Protein AF-A0A7J2X9Q4-F1 (afdb_monomer)

Secondary structure (DSSP, 8-state):
-----S-GGGS-HHHHTTS----PPPPPHHHHHHHHHHHHHHHT-EE-HHHHHHHHHHHTT-HHHHHHHHHHHHHH-SEE-HHHHHHHHT---HHHHHHHHHHHHTT-HHHHHHHHHIIIIIS---HHHHHHHHHHHHHHS-S-HHHHHHHHHHHHHHHHHHHTT--HHHHHHHHHHHHHHHHHTT-

Structure (mmCIF, N/CA/C/O backbone):
da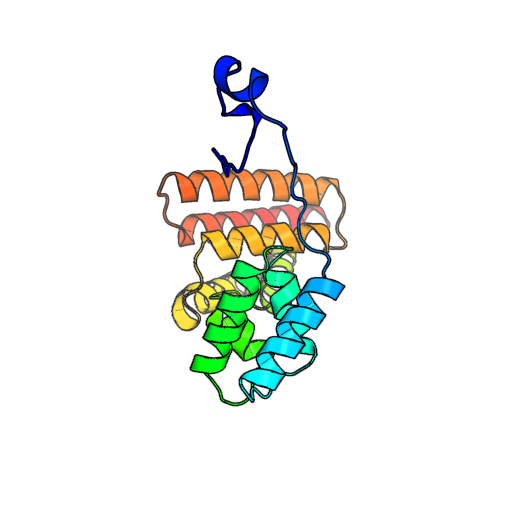ta_AF-A0A7J2X9Q4-F1
#
_entry.id   AF-A0A7J2X9Q4-F1
#
loop_
_atom_site.group_PDB
_atom_site.id
_atom_site.type_symbol
_atom_site.label_atom_id
_atom_site.label_alt_id
_atom_site.label_comp_id
_atom_site.label_asym_id
_atom_site.label_entity_id
_atom_site.label_seq_id
_atom_site.pdbx_PDB_ins_code
_atom_site.Cartn_x
_atom_site.Cartn_y
_atom_site.Cartn_z
_atom_site.occupancy
_atom_site.B_iso_or_equiv
_atom_site.auth_seq_id
_atom_site.auth_comp_id
_atom_site.auth_asym_id
_atom_site.auth_atom_id
_atom_site.pdbx_PDB_model_num
ATOM 1 N N . PHE A 1 1 ? -26.328 15.710 19.316 1.00 89.50 1 PHE A N 1
ATOM 2 C CA . PHE A 1 1 ? -25.938 15.014 18.072 1.00 89.50 1 PHE A CA 1
ATOM 3 C C . PHE A 1 1 ? -24.435 14.803 18.072 1.00 89.50 1 PHE A C 1
ATOM 5 O O . PHE A 1 1 ? -23.735 15.624 18.649 1.00 89.50 1 PHE A O 1
ATOM 12 N N . ILE A 1 2 ? -23.952 13.734 17.439 1.00 95.19 2 ILE A N 1
ATOM 13 C CA . ILE A 1 2 ? -22.526 13.511 17.170 1.00 95.19 2 ILE A CA 1
ATOM 14 C C . ILE A 1 2 ? -22.410 13.299 15.663 1.00 95.19 2 ILE A C 1
ATOM 16 O O . ILE A 1 2 ? -23.066 12.413 15.122 1.00 95.19 2 ILE A O 1
ATOM 20 N N . LEU A 1 3 ? -21.633 14.144 14.987 1.00 95.06 3 LEU A N 1
ATOM 21 C CA . LEU A 1 3 ? -21.415 14.063 13.544 1.00 95.06 3 LEU A CA 1
ATOM 22 C C . LEU A 1 3 ? -20.022 13.487 13.291 1.00 95.06 3 LEU A C 1
ATOM 24 O O . LEU A 1 3 ? -19.027 14.100 13.673 1.00 95.06 3 LEU A O 1
ATOM 28 N N . SER A 1 4 ? -19.959 12.319 12.652 1.00 95.88 4 SER A N 1
ATOM 29 C CA . SER A 1 4 ? -18.704 11.693 12.223 1.00 95.88 4 SER A CA 1
ATOM 30 C C . SER A 1 4 ? -18.483 11.967 10.739 1.00 95.88 4 SER A C 1
ATOM 32 O O . SER A 1 4 ? -19.317 11.597 9.912 1.00 95.88 4 SER A O 1
ATOM 34 N N . VAL A 1 5 ? -17.398 12.668 10.403 1.00 94.38 5 VAL A N 1
ATOM 35 C CA . VAL A 1 5 ? -17.096 13.119 9.037 1.00 94.38 5 VAL A CA 1
ATOM 36 C C . VAL A 1 5 ? -15.594 13.053 8.770 1.00 94.38 5 VAL A C 1
ATOM 38 O O . VAL A 1 5 ? -14.796 13.339 9.659 1.00 94.38 5 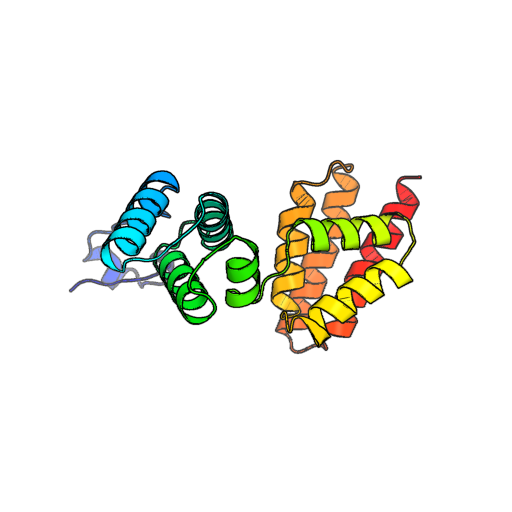VAL A O 1
ATOM 41 N N . ASN A 1 6 ? -15.203 12.753 7.529 1.00 93.06 6 ASN A N 1
ATOM 42 C CA . ASN A 1 6 ? -13.783 12.729 7.144 1.00 93.06 6 ASN A CA 1
ATOM 43 C C . ASN A 1 6 ? -13.189 14.139 7.021 1.00 93.06 6 ASN A C 1
ATOM 45 O O . ASN A 1 6 ? -12.028 14.363 7.351 1.00 93.06 6 ASN A O 1
ATOM 49 N N . TYR A 1 7 ? -13.987 15.106 6.558 1.00 92.25 7 TYR A N 1
ATOM 50 C CA . TYR A 1 7 ? -13.540 16.479 6.338 1.00 92.25 7 TYR A CA 1
ATOM 51 C C . TYR A 1 7 ? -14.548 17.454 6.924 1.00 92.25 7 TYR A C 1
ATOM 53 O O . TYR A 1 7 ? -15.653 17.602 6.400 1.00 92.25 7 TYR A O 1
ATOM 61 N N . SER A 1 8 ? -14.148 18.164 7.982 1.00 90.12 8 SER A N 1
ATOM 62 C CA . SER A 1 8 ? -14.992 19.200 8.583 1.00 90.12 8 SER A CA 1
ATOM 63 C C . SER A 1 8 ? -15.363 20.277 7.562 1.00 90.12 8 SER A C 1
ATOM 65 O O . SER A 1 8 ? -16.490 20.740 7.565 1.00 90.12 8 SER A O 1
ATOM 67 N N . SER A 1 9 ? -14.463 20.606 6.628 1.00 90.25 9 SER A N 1
ATOM 68 C CA . SER A 1 9 ? -14.684 21.599 5.565 1.00 90.25 9 SER A CA 1
ATOM 69 C C . SER A 1 9 ? -15.836 21.273 4.609 1.00 90.25 9 SER A C 1
ATOM 71 O O . SER A 1 9 ? -16.326 22.177 3.942 1.00 90.25 9 SER A O 1
ATOM 73 N N . LYS A 1 10 ? -16.294 20.015 4.541 1.00 93.38 10 LYS A N 1
ATOM 74 C CA . LYS A 1 10 ? -17.470 19.628 3.743 1.00 93.38 10 LYS A CA 1
ATOM 75 C C . LYS A 1 10 ? -18.799 19.871 4.469 1.00 93.38 10 LYS A C 1
ATOM 77 O O . LYS A 1 10 ? -19.854 19.680 3.873 1.00 93.38 10 LYS A O 1
ATOM 82 N N . ILE A 1 11 ? -18.767 20.267 5.742 1.00 94.94 11 ILE A N 1
ATOM 83 C CA . ILE A 1 11 ? -19.961 20.591 6.526 1.00 94.94 11 ILE A CA 1
ATOM 84 C C . ILE A 1 11 ? -20.248 22.081 6.422 1.00 94.94 11 ILE A C 1
ATOM 86 O O . ILE A 1 11 ? -19.347 22.901 6.549 1.00 94.94 11 ILE A O 1
ATOM 90 N N . ILE A 1 12 ? -21.512 22.439 6.218 1.00 96.19 12 ILE A N 1
ATOM 91 C CA . ILE A 1 12 ? -21.925 23.839 6.129 1.00 96.19 12 ILE A CA 1
ATOM 92 C C . ILE A 1 12 ? -21.704 24.575 7.459 1.00 96.19 12 ILE A C 1
ATOM 94 O O . ILE A 1 12 ? -21.909 24.024 8.546 1.00 96.19 12 ILE A O 1
ATOM 98 N N . GLU A 1 13 ? -21.334 25.849 7.372 1.00 94.94 13 GLU A N 1
ATOM 99 C CA . GLU A 1 13 ? -21.009 26.696 8.525 1.00 94.94 13 GLU A CA 1
ATOM 100 C C . GLU A 1 13 ? -22.116 26.768 9.601 1.00 94.94 13 GLU A C 1
ATOM 102 O O . GLU A 1 13 ? -21.780 26.684 10.784 1.00 94.94 13 GLU A O 1
ATOM 107 N N . PRO A 1 14 ? -23.429 26.809 9.271 1.00 96.88 14 PRO A N 1
ATOM 108 C CA . PRO A 1 14 ? -24.479 26.827 10.292 1.00 96.88 14 PRO A CA 1
ATOM 109 C C . PRO A 1 14 ? -24.490 25.600 11.213 1.00 96.88 14 PRO A C 1
ATOM 111 O O . PRO A 1 14 ? -24.918 25.699 12.363 1.00 96.88 14 PRO A O 1
ATOM 114 N N . ILE A 1 15 ? -24.046 24.440 10.726 1.00 95.50 15 ILE A N 1
ATOM 115 C CA . ILE A 1 15 ? -23.929 23.236 11.556 1.00 95.50 15 ILE A CA 1
ATOM 116 C C . ILE A 1 15 ? -22.640 23.311 12.376 1.00 95.50 15 ILE A C 1
ATOM 118 O O . ILE A 1 15 ? -22.667 23.050 13.578 1.00 95.50 15 ILE A O 1
ATOM 122 N N . GLN A 1 16 ? -21.527 23.710 11.751 1.00 92.94 16 GLN A N 1
ATOM 123 C CA . GLN A 1 16 ? -20.235 23.813 12.434 1.00 92.94 16 GLN A CA 1
ATOM 124 C C . GLN A 1 16 ? -20.264 24.801 13.606 1.00 92.94 16 GLN A C 1
ATOM 126 O O . GLN A 1 16 ? -19.749 24.477 14.670 1.00 92.94 16 GLN A O 1
ATOM 131 N N . SER A 1 17 ? -20.918 25.958 13.455 1.00 95.62 17 SER A N 1
ATOM 132 C CA . SER A 1 17 ? -20.992 26.997 14.496 1.00 95.62 17 SER A CA 1
ATOM 133 C C . SER A 1 17 ? -21.726 26.562 15.768 1.00 95.62 17 SER A C 1
ATOM 135 O O . SER A 1 17 ? -21.622 27.218 16.801 1.00 95.62 17 SER A O 1
ATOM 137 N N . ARG A 1 18 ? -22.454 25.440 15.709 1.00 96.88 18 ARG A N 1
ATOM 138 C CA . ARG A 1 18 ? -23.184 24.840 16.834 1.00 96.88 18 ARG A CA 1
ATOM 139 C C . ARG A 1 18 ? -22.522 23.562 17.363 1.00 96.88 18 ARG A C 1
ATOM 141 O O . ARG A 1 18 ? -23.099 22.901 18.223 1.00 96.88 18 ARG A O 1
ATOM 148 N N . CYS A 1 19 ? -21.343 23.196 16.854 1.00 95.81 19 CYS A N 1
ATOM 149 C CA . CYS A 1 19 ? -20.636 21.969 17.215 1.00 95.81 19 CYS A CA 1
ATOM 150 C C . CYS A 1 19 ? -19.235 22.260 17.769 1.00 95.81 19 CYS A C 1
ATOM 152 O O . CYS A 1 19 ? -18.511 23.107 17.255 1.00 95.81 19 CYS A O 1
ATOM 154 N N . ALA A 1 20 ? -18.807 21.477 18.760 1.00 94.81 20 ALA A N 1
ATOM 155 C CA . ALA A 1 20 ? -17.393 21.375 19.108 1.00 94.81 20 ALA A CA 1
ATOM 156 C C . ALA A 1 20 ? -16.687 20.448 18.105 1.00 94.81 20 ALA A C 1
ATOM 158 O O . ALA A 1 20 ? -17.150 19.333 17.854 1.00 94.81 20 ALA A O 1
ATOM 159 N N . VAL A 1 21 ? -15.578 20.906 17.519 1.00 91.75 21 VAL A N 1
ATOM 160 C CA . VAL A 1 21 ? -14.848 20.156 16.487 1.00 91.75 21 VAL A CA 1
ATOM 161 C C . VAL A 1 21 ? -13.703 19.371 17.116 1.00 91.75 21 VAL A C 1
ATOM 163 O O . VAL A 1 21 ? -12.750 19.952 17.628 1.00 91.75 21 VAL A O 1
ATOM 166 N N . PHE A 1 22 ? -13.763 18.046 16.996 1.00 95.19 22 PHE A N 1
ATOM 167 C CA . PHE A 1 22 ? -12.683 17.139 17.380 1.00 95.19 22 PHE A CA 1
ATOM 168 C C . PHE A 1 22 ? -12.031 16.558 16.125 1.00 95.19 22 PHE A C 1
ATOM 170 O O . PHE A 1 22 ? -12.719 16.035 15.248 1.00 95.19 22 PHE A O 1
ATOM 177 N N . ARG A 1 23 ? -10.701 16.666 16.020 1.00 93.62 23 ARG A N 1
ATOM 178 C CA . ARG A 1 23 ? -9.930 16.118 14.895 1.00 93.62 23 ARG A CA 1
ATOM 179 C C . ARG A 1 23 ? -9.190 14.868 15.343 1.00 93.62 23 ARG A C 1
ATOM 181 O O . ARG A 1 23 ? -8.266 14.953 16.148 1.00 93.62 23 ARG A O 1
ATOM 188 N N . PHE A 1 24 ? -9.583 13.732 14.788 1.00 93.31 24 PHE A N 1
ATOM 189 C CA . PHE A 1 24 ? -8.896 12.466 15.000 1.00 93.31 24 PHE A CA 1
ATOM 190 C C . PHE A 1 24 ? -7.720 12.362 14.030 1.00 93.31 24 PHE A C 1
ATOM 192 O O . PHE A 1 24 ? -7.865 12.628 12.837 1.00 93.31 24 PHE A O 1
ATOM 199 N N . LYS A 1 25 ? -6.547 12.017 14.560 1.00 92.44 25 LYS A N 1
ATOM 200 C CA . LYS A 1 25 ? -5.352 11.703 13.772 1.00 92.44 25 LYS A CA 1
ATOM 201 C C . LYS A 1 25 ? -5.260 10.181 13.581 1.00 92.44 25 LYS A C 1
ATOM 203 O O . LYS A 1 25 ? -5.880 9.459 14.365 1.00 92.44 25 LYS A O 1
ATOM 208 N N . PRO A 1 26 ? -4.511 9.696 12.574 1.00 93.12 26 PRO A N 1
ATOM 209 C CA . PRO A 1 26 ? -4.176 8.279 12.471 1.00 93.12 26 PRO A CA 1
ATOM 210 C C . PRO A 1 26 ? -3.589 7.747 13.784 1.00 93.12 26 PRO A C 1
ATOM 212 O O . PRO A 1 26 ? -2.922 8.488 14.512 1.00 93.12 26 PRO A O 1
ATOM 215 N N . ILE A 1 27 ? -3.874 6.483 14.091 1.00 93.62 27 ILE A N 1
ATOM 216 C CA . ILE A 1 27 ? -3.414 5.841 15.328 1.00 93.62 27 ILE A CA 1
ATOM 217 C C . ILE A 1 27 ? -1.909 5.572 15.223 1.00 93.62 27 ILE A C 1
ATOM 219 O O . ILE A 1 27 ? -1.412 5.238 14.148 1.00 93.62 27 ILE A O 1
ATOM 223 N N . ASN A 1 28 ? -1.195 5.732 16.339 1.00 93.75 28 ASN A N 1
ATOM 224 C CA . ASN A 1 28 ? 0.227 5.418 16.425 1.00 93.75 28 ASN A CA 1
ATOM 225 C C . ASN A 1 28 ? 0.472 3.921 16.166 1.00 93.75 28 ASN A C 1
ATOM 227 O O . ASN A 1 28 ? -0.304 3.076 16.616 1.00 93.75 28 ASN A O 1
ATOM 231 N N . GLU A 1 29 ? 1.559 3.583 15.475 1.00 93.38 29 GLU A N 1
ATOM 232 C CA . GLU A 1 29 ? 1.860 2.195 15.104 1.00 93.38 29 GLU A CA 1
ATOM 233 C C . GLU A 1 29 ? 2.029 1.293 16.330 1.00 93.38 29 GLU A C 1
ATOM 235 O O . GLU A 1 29 ? 1.534 0.170 16.327 1.00 93.38 29 GLU A O 1
ATOM 240 N N . GLU A 1 30 ? 2.647 1.795 17.403 1.00 94.50 30 GLU A N 1
ATOM 241 C CA . GLU A 1 30 ? 2.837 1.043 18.650 1.00 94.50 30 GLU A CA 1
ATOM 242 C C . GLU A 1 30 ? 1.502 0.704 19.331 1.00 94.50 30 GLU A C 1
ATOM 244 O O . GLU A 1 30 ? 1.260 -0.447 19.701 1.00 94.50 30 GLU A O 1
ATOM 249 N N . ASP A 1 31 ? 0.592 1.678 19.425 1.00 95.38 31 ASP A N 1
ATOM 250 C CA . ASP A 1 31 ? -0.739 1.474 20.005 1.00 95.38 31 ASP A CA 1
ATOM 251 C C . ASP A 1 31 ? -1.561 0.486 19.171 1.00 95.38 31 ASP A C 1
ATOM 253 O O . ASP A 1 31 ? -2.210 -0.413 19.714 1.00 95.38 31 ASP A O 1
ATOM 257 N N . ALA A 1 32 ? -1.504 0.619 17.842 1.00 96.06 32 ALA A N 1
ATOM 258 C CA . ALA A 1 32 ? -2.159 -0.305 16.928 1.00 96.06 32 ALA A CA 1
ATOM 259 C C . ALA A 1 32 ? -1.584 -1.725 17.063 1.00 96.06 32 ALA A C 1
ATOM 261 O O . ALA A 1 32 ? -2.353 -2.679 17.175 1.00 96.06 32 ALA A O 1
ATOM 262 N N . LYS A 1 33 ? -0.254 -1.875 17.132 1.00 96.56 33 LYS A N 1
ATOM 263 C CA . LYS A 1 33 ? 0.427 -3.166 17.318 1.00 96.56 33 LYS A CA 1
ATOM 264 C C . LYS A 1 33 ? 0.001 -3.842 18.615 1.00 96.56 33 LYS A C 1
ATOM 266 O O . LYS A 1 33 ? -0.393 -5.005 18.599 1.00 96.56 33 LYS A O 1
ATOM 271 N N . ASN A 1 34 ? 0.022 -3.102 19.722 1.00 96.75 34 ASN A N 1
ATOM 272 C CA . ASN A 1 34 ? -0.391 -3.600 21.033 1.00 96.75 34 ASN A CA 1
ATOM 273 C C . ASN A 1 34 ? -1.860 -4.044 21.031 1.00 96.75 34 ASN A C 1
ATOM 275 O O . ASN A 1 34 ? -2.206 -5.075 21.611 1.00 96.75 34 ASN A O 1
ATOM 279 N N . TYR A 1 35 ? -2.730 -3.305 20.336 1.00 97.00 35 TYR A N 1
ATOM 280 C CA . TYR A 1 35 ? -4.133 -3.680 20.197 1.00 97.00 35 TYR A CA 1
ATOM 281 C C . TYR A 1 35 ? -4.323 -4.953 19.359 1.00 97.00 35 TYR A C 1
ATOM 283 O O . TYR A 1 35 ? -5.098 -5.825 19.750 1.00 97.00 35 TYR A O 1
ATOM 291 N N . LEU A 1 36 ? -3.594 -5.098 18.248 1.00 97.12 36 LEU A N 1
ATOM 292 C CA . LEU A 1 36 ? -3.631 -6.307 17.418 1.00 97.12 36 LEU A CA 1
ATOM 293 C C . LEU A 1 36 ? -3.095 -7.532 18.170 1.00 97.12 36 LEU A C 1
ATOM 295 O O . LEU A 1 36 ? -3.725 -8.584 18.111 1.00 97.12 36 LEU A O 1
ATOM 299 N N . LYS A 1 37 ? -1.997 -7.396 18.929 1.00 97.31 37 LYS A N 1
ATOM 300 C CA . LYS A 1 37 ? -1.466 -8.474 19.786 1.00 97.31 37 LYS A CA 1
ATOM 301 C C . LYS A 1 37 ? -2.507 -8.945 20.797 1.00 97.31 37 LYS A C 1
ATOM 303 O O . LYS A 1 37 ? -2.758 -10.137 20.914 1.00 97.31 37 LYS A O 1
ATOM 308 N N . LYS A 1 38 ? -3.208 -8.006 21.436 1.00 97.94 38 LYS A N 1
ATOM 309 C CA . LYS A 1 38 ? -4.307 -8.321 22.357 1.00 97.94 38 LYS A CA 1
ATOM 310 C C . LYS A 1 38 ? -5.464 -9.067 21.684 1.00 97.94 38 LYS A C 1
ATOM 312 O O . LYS A 1 38 ? -6.097 -9.892 22.337 1.00 97.94 38 LYS A O 1
ATOM 317 N N . ILE A 1 39 ? -5.788 -8.759 20.425 1.00 97.19 39 ILE A N 1
ATOM 318 C CA . ILE A 1 39 ? -6.798 -9.514 19.663 1.00 97.19 39 ILE A CA 1
ATOM 319 C C . ILE A 1 39 ? -6.279 -10.924 19.384 1.00 97.19 39 ILE A C 1
ATOM 321 O O . ILE A 1 39 ? -6.973 -11.883 19.699 1.00 97.19 39 ILE A O 1
ATOM 325 N N . ALA A 1 40 ? -5.057 -11.050 18.862 1.00 96.38 40 ALA A N 1
ATOM 326 C CA . ALA A 1 40 ? -4.453 -12.339 18.540 1.00 96.38 40 ALA A CA 1
ATOM 327 C C . ALA A 1 40 ? -4.392 -13.271 19.760 1.00 96.38 40 ALA A C 1
ATOM 329 O O . ALA A 1 40 ? -4.810 -14.418 19.669 1.00 96.38 40 ALA A O 1
ATOM 330 N N . GLU A 1 41 ? -3.979 -12.761 20.924 1.00 96.69 41 GLU A N 1
ATOM 331 C CA . GLU A 1 41 ? -3.959 -13.521 22.181 1.00 96.69 41 GLU A CA 1
ATOM 332 C C . GLU A 1 41 ? -5.355 -13.988 22.616 1.00 96.69 41 GLU A C 1
ATOM 334 O O . GLU A 1 41 ? -5.516 -15.114 23.083 1.00 96.69 41 GLU A O 1
ATOM 339 N N . LYS A 1 42 ? -6.376 -13.134 22.475 1.00 97.31 42 LYS A N 1
ATOM 340 C CA . LYS A 1 42 ? -7.754 -13.458 22.877 1.00 97.31 42 LYS A CA 1
ATOM 341 C C . LYS A 1 42 ? -8.433 -14.460 21.955 1.00 97.31 42 LYS A C 1
ATOM 343 O O . LYS A 1 42 ? -9.220 -15.269 22.435 1.00 97.31 42 LYS A O 1
ATOM 348 N N . GLU A 1 43 ? -8.146 -14.372 20.664 1.00 95.56 43 GLU A N 1
ATOM 349 C CA . GLU A 1 43 ? -8.685 -15.261 19.634 1.00 95.56 43 GLU A CA 1
ATOM 350 C C . GLU A 1 43 ? -7.818 -16.524 19.453 1.00 95.56 43 GLU A C 1
ATOM 352 O O . GLU A 1 43 ? -8.180 -17.413 18.690 1.00 95.56 43 GLU A O 1
ATOM 357 N N . GLY A 1 44 ? -6.686 -16.632 20.163 1.00 94.75 44 GLY A N 1
ATOM 358 C CA . GLY A 1 44 ? -5.790 -17.790 20.103 1.00 94.75 44 GLY A CA 1
ATOM 359 C C . GLY A 1 44 ? -5.034 -17.932 18.778 1.00 94.75 44 GLY A C 1
ATOM 360 O O . GLY A 1 44 ? -4.742 -19.051 18.368 1.00 94.75 44 GLY A O 1
ATOM 361 N N . LEU A 1 45 ? -4.734 -16.820 18.101 1.00 95.56 45 LEU A N 1
ATOM 362 C CA . LEU A 1 45 ? -4.080 -16.798 16.789 1.00 95.56 45 LEU A CA 1
ATOM 363 C C . LEU A 1 45 ? -2.549 -16.872 16.913 1.00 95.56 45 LEU A C 1
ATOM 365 O O . LEU A 1 45 ? -1.950 -16.114 17.680 1.00 95.56 45 LEU A O 1
ATOM 369 N N . GLU A 1 46 ? -1.897 -17.709 16.099 1.00 95.25 46 GLU A N 1
ATOM 370 C CA . GLU A 1 46 ? -0.433 -17.717 15.962 1.00 95.25 46 GLU A CA 1
ATOM 371 C C . GLU A 1 46 ? -0.008 -16.701 14.888 1.00 95.25 46 GLU A C 1
ATOM 373 O O . GLU A 1 46 ? 0.019 -17.004 13.696 1.00 95.25 46 GLU A O 1
ATOM 378 N N . VAL A 1 47 ? 0.326 -15.478 15.309 1.00 96.62 47 VAL A N 1
ATOM 379 C CA . VAL A 1 47 ? 0.766 -14.390 14.416 1.00 96.62 47 VAL A CA 1
ATOM 380 C C . VAL A 1 47 ? 2.248 -14.106 14.635 1.00 96.62 47 VAL A C 1
ATOM 382 O O . VAL A 1 47 ? 2.683 -13.890 15.768 1.00 96.62 47 VAL A O 1
ATOM 385 N N . THR A 1 48 ? 3.031 -14.081 13.561 1.00 96.56 48 THR A N 1
ATOM 386 C CA . THR A 1 48 ? 4.460 -13.762 13.634 1.00 96.56 48 THR A CA 1
ATOM 387 C C . THR A 1 48 ? 4.707 -12.249 13.734 1.00 96.56 48 THR A C 1
ATOM 389 O O . THR A 1 48 ? 3.857 -11.422 13.396 1.00 96.56 48 THR A O 1
ATOM 392 N N . GLU A 1 49 ? 5.882 -11.842 14.224 1.00 95.44 49 GLU A N 1
ATOM 393 C CA . GLU A 1 49 ? 6.179 -10.416 14.439 1.00 95.44 49 GLU A CA 1
ATOM 394 C C . GLU A 1 49 ? 6.239 -9.619 13.121 1.00 95.44 49 GLU A C 1
ATOM 396 O O . GLU A 1 49 ? 5.735 -8.497 13.051 1.00 95.44 49 GLU A O 1
ATOM 401 N N . ASP A 1 50 ? 6.771 -10.227 12.058 1.00 94.75 50 ASP A N 1
ATOM 402 C CA . ASP A 1 50 ? 6.799 -9.682 10.696 1.00 94.75 50 ASP A CA 1
ATOM 403 C C . ASP A 1 50 ? 5.393 -9.541 10.093 1.00 94.75 50 ASP A C 1
ATOM 405 O O . ASP A 1 50 ? 5.138 -8.598 9.339 1.00 94.75 50 ASP A O 1
ATOM 409 N N . ALA A 1 51 ? 4.445 -10.412 10.461 1.00 95.56 51 ALA A N 1
ATOM 410 C CA . ALA A 1 51 ? 3.050 -10.263 10.060 1.00 95.56 51 ALA A CA 1
ATOM 411 C C . ALA A 1 51 ? 2.417 -9.022 10.700 1.00 95.56 51 ALA A C 1
ATOM 413 O O . ALA A 1 51 ? 1.763 -8.248 10.001 1.00 95.56 51 ALA A O 1
ATOM 414 N N . PHE A 1 52 ? 2.656 -8.765 11.993 1.00 96.31 52 PHE A N 1
ATOM 415 C CA . PHE A 1 52 ? 2.181 -7.532 12.635 1.00 96.31 52 PHE A CA 1
ATOM 416 C C . PHE A 1 52 ? 2.753 -6.283 11.962 1.00 96.31 52 PHE A C 1
ATOM 418 O O . PHE A 1 52 ? 2.006 -5.349 11.675 1.00 96.31 52 PHE A O 1
ATOM 425 N N . GLU A 1 53 ? 4.055 -6.264 11.681 1.00 94.69 53 GLU A N 1
ATOM 426 C CA . GLU A 1 53 ? 4.699 -5.147 10.980 1.00 94.69 53 GLU A CA 1
ATOM 427 C C . GLU A 1 53 ? 4.113 -4.946 9.580 1.00 94.69 53 GLU A C 1
ATOM 429 O O . GLU A 1 53 ? 3.798 -3.820 9.191 1.00 94.69 53 GLU A O 1
ATOM 434 N N . THR A 1 54 ? 3.861 -6.039 8.861 1.00 94.19 54 THR A N 1
ATOM 435 C CA . THR A 1 54 ? 3.238 -6.009 7.535 1.00 94.19 54 THR A CA 1
ATOM 436 C C . THR A 1 54 ? 1.809 -5.465 7.589 1.00 94.19 54 THR A C 1
ATOM 438 O O . THR A 1 54 ? 1.446 -4.595 6.793 1.00 94.19 54 THR A O 1
ATOM 441 N N . ILE A 1 55 ? 0.995 -5.905 8.555 1.00 95.62 55 ILE A N 1
ATOM 442 C CA . ILE A 1 55 ? -0.368 -5.393 8.753 1.00 95.62 55 ILE A CA 1
ATOM 443 C C . ILE A 1 55 ? -0.335 -3.881 8.991 1.00 95.62 55 ILE A C 1
ATOM 445 O O . ILE A 1 55 ? -1.097 -3.148 8.361 1.00 95.62 55 ILE A O 1
ATOM 449 N N . LEU A 1 56 ? 0.547 -3.401 9.871 1.00 94.44 56 LEU A N 1
ATOM 450 C CA . LEU A 1 56 ? 0.668 -1.977 10.197 1.00 94.44 56 LEU A CA 1
ATOM 451 C C . LEU A 1 56 ? 1.124 -1.164 8.983 1.00 94.44 56 LEU A C 1
ATOM 453 O O . LEU A 1 56 ? 0.510 -0.141 8.660 1.00 94.44 56 LEU A O 1
ATOM 457 N N . TYR A 1 57 ? 2.115 -1.676 8.250 1.00 90.50 57 TYR A N 1
ATOM 458 C CA . TYR A 1 57 ? 2.604 -1.086 7.009 1.00 90.50 57 TYR A CA 1
ATOM 459 C C . TYR A 1 57 ? 1.488 -0.922 5.968 1.00 90.50 57 TYR A C 1
ATOM 461 O O . TYR A 1 57 ? 1.425 0.109 5.290 1.00 90.50 57 TYR A O 1
ATOM 469 N N . ILE A 1 58 ? 0.595 -1.908 5.831 1.00 91.06 58 ILE A N 1
ATOM 470 C CA . ILE A 1 58 ? -0.539 -1.867 4.894 1.00 91.06 58 ILE A CA 1
ATOM 471 C C . ILE A 1 58 ? -1.681 -0.982 5.423 1.00 91.06 58 ILE A C 1
ATOM 473 O O . ILE A 1 58 ? -2.362 -0.300 4.644 1.00 91.06 58 ILE A O 1
ATOM 477 N N . ALA A 1 59 ? -1.927 -1.008 6.732 1.00 92.12 59 ALA A N 1
ATOM 478 C CA . ALA A 1 59 ? -3.024 -0.301 7.381 1.00 92.12 59 ALA A CA 1
ATOM 479 C C . ALA A 1 59 ? -2.816 1.218 7.434 1.00 92.12 59 ALA A C 1
ATOM 481 O O . ALA A 1 59 ? -3.800 1.956 7.390 1.00 92.12 59 ALA A O 1
ATOM 482 N N . ASN A 1 60 ? -1.562 1.681 7.494 1.00 89.62 60 ASN A N 1
ATOM 483 C CA . ASN A 1 60 ? -1.184 3.099 7.481 1.00 89.62 60 ASN A CA 1
ATOM 484 C C . ASN A 1 60 ? -1.991 3.947 8.491 1.00 89.62 60 ASN A C 1
ATOM 486 O O . ASN A 1 60 ? -2.591 4.968 8.149 1.00 89.62 60 ASN A O 1
ATOM 490 N N . GLY A 1 61 ? -2.071 3.465 9.736 1.00 90.50 61 GLY A N 1
ATOM 491 C CA . GLY A 1 61 ? -2.779 4.127 10.837 1.00 90.50 61 GLY A CA 1
ATOM 492 C C . GLY A 1 61 ? -4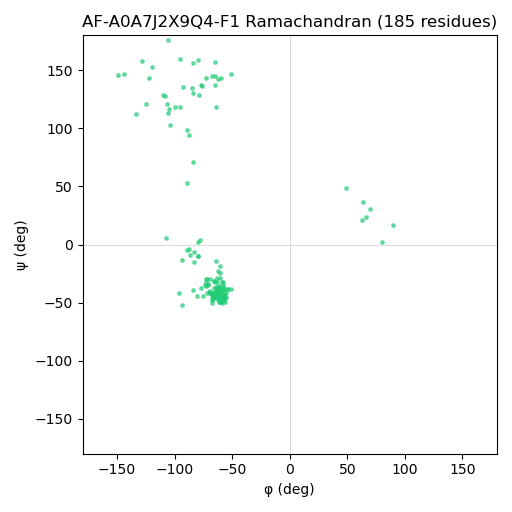.306 3.947 10.865 1.00 90.50 61 GLY A C 1
ATOM 493 O O . GLY A 1 61 ? -4.954 4.485 11.767 1.00 90.50 61 GLY A O 1
ATOM 494 N N . ASP A 1 62 ? -4.898 3.183 9.935 1.00 94.56 62 ASP A N 1
ATOM 495 C CA . ASP A 1 62 ? -6.304 2.752 9.994 1.00 94.56 62 ASP A CA 1
ATOM 496 C C . ASP A 1 62 ? -6.432 1.414 10.745 1.00 94.56 62 ASP A C 1
ATOM 498 O O . ASP A 1 62 ? -6.248 0.331 10.183 1.00 94.56 62 ASP A O 1
ATOM 502 N N . LEU A 1 63 ? -6.794 1.480 12.030 1.00 95.69 63 LEU A N 1
ATOM 503 C CA . LEU A 1 63 ? -6.942 0.290 12.874 1.00 95.69 63 LEU A CA 1
ATOM 504 C C . LEU A 1 63 ? -8.051 -0.660 12.397 1.00 95.69 63 LEU A C 1
ATOM 506 O O . LEU A 1 63 ? -7.917 -1.871 12.534 1.00 95.69 63 LEU A O 1
ATOM 510 N N . ARG A 1 64 ? -9.130 -0.148 11.793 1.00 95.81 64 ARG A N 1
ATOM 511 C CA . ARG A 1 64 ? -10.187 -1.003 11.228 1.00 95.81 64 ARG A CA 1
ATOM 512 C C . ARG A 1 64 ? -9.641 -1.796 10.043 1.00 95.81 64 ARG A C 1
ATOM 514 O O . ARG A 1 64 ? -9.914 -2.987 9.940 1.00 95.81 64 ARG A O 1
ATOM 521 N N . LYS A 1 65 ? -8.842 -1.164 9.176 1.00 94.50 65 LYS A N 1
ATOM 522 C CA . LYS A 1 65 ? -8.152 -1.868 8.087 1.00 94.50 65 LYS A CA 1
ATOM 523 C C . LYS A 1 65 ? -7.198 -2.932 8.639 1.00 94.50 65 LYS A C 1
ATOM 525 O O . LYS A 1 65 ? -7.230 -4.058 8.158 1.00 94.50 65 LYS A O 1
ATOM 530 N N . ALA A 1 66 ? -6.414 -2.606 9.668 1.00 96.12 66 ALA A N 1
ATOM 531 C CA . ALA A 1 66 ? -5.498 -3.552 10.304 1.00 96.12 66 ALA A CA 1
ATOM 532 C C . ALA A 1 66 ? -6.211 -4.802 10.855 1.00 96.12 66 ALA A C 1
ATOM 534 O O . ALA A 1 66 ? -5.785 -5.923 10.591 1.00 96.12 66 ALA A O 1
ATOM 535 N N . ILE A 1 67 ? -7.325 -4.611 11.572 1.00 96.38 67 ILE A N 1
ATOM 536 C CA . ILE A 1 67 ? -8.128 -5.710 12.132 1.00 96.38 67 ILE A CA 1
ATOM 537 C C . ILE A 1 67 ? -8.706 -6.585 11.017 1.00 96.38 67 ILE A C 1
ATOM 539 O O . ILE A 1 67 ? -8.618 -7.807 11.096 1.00 96.38 67 ILE A O 1
ATOM 543 N N . ASN A 1 68 ? -9.246 -5.978 9.956 1.00 95.62 68 ASN A N 1
ATOM 544 C CA . ASN A 1 68 ? -9.800 -6.732 8.831 1.00 95.62 68 ASN A CA 1
ATOM 545 C C . ASN A 1 68 ? -8.735 -7.584 8.127 1.00 95.62 68 ASN A C 1
ATOM 547 O O . ASN A 1 68 ? -9.014 -8.713 7.728 1.00 95.62 68 ASN A O 1
ATOM 551 N N . ILE A 1 69 ? -7.514 -7.061 7.986 1.00 94.94 69 ILE A N 1
ATOM 552 C CA . ILE A 1 69 ? -6.396 -7.807 7.402 1.00 94.94 69 ILE A CA 1
ATOM 553 C C . ILE A 1 69 ? -6.002 -8.976 8.313 1.00 94.94 69 ILE A C 1
ATOM 555 O O . ILE A 1 69 ? -5.876 -10.096 7.825 1.00 94.94 69 ILE A O 1
ATOM 559 N N . LEU A 1 70 ? -5.876 -8.746 9.627 1.00 95.94 70 LEU A N 1
ATOM 560 C CA . LEU A 1 70 ? -5.591 -9.808 10.599 1.00 95.94 70 LEU A CA 1
ATOM 561 C C . LEU A 1 70 ? -6.644 -10.925 10.536 1.00 95.94 70 LEU A C 1
ATOM 563 O O . LEU A 1 70 ? -6.299 -12.101 10.460 1.00 95.94 70 LEU A O 1
ATOM 567 N N . GLN A 1 71 ? -7.926 -10.554 10.514 1.00 95.31 71 GLN A N 1
ATOM 568 C CA . GLN A 1 71 ? -9.038 -11.498 10.412 1.00 95.31 71 GLN A CA 1
ATOM 569 C C . GLN A 1 71 ? -9.020 -12.280 9.091 1.00 95.31 71 GLN A C 1
ATOM 571 O O . GLN A 1 71 ? -9.306 -13.478 9.071 1.00 95.31 71 GLN A O 1
ATOM 576 N N . THR A 1 72 ? -8.681 -11.615 7.984 1.00 93.94 72 THR A N 1
ATOM 577 C CA . THR A 1 72 ? -8.554 -12.275 6.678 1.00 93.94 72 THR A CA 1
ATOM 578 C C . THR A 1 72 ? -7.412 -13.287 6.703 1.00 93.94 72 THR A C 1
ATOM 580 O O . THR A 1 72 ? -7.609 -14.423 6.284 1.00 93.94 72 THR A O 1
ATOM 583 N N . GLY A 1 73 ? -6.259 -12.924 7.276 1.00 93.81 73 GLY A N 1
ATOM 584 C CA . GLY A 1 73 ? -5.134 -13.843 7.457 1.00 93.81 73 GLY A CA 1
ATOM 585 C C . GLY A 1 73 ? -5.504 -15.071 8.293 1.00 93.81 73 GLY A C 1
ATOM 586 O O . GLY A 1 73 ? -5.236 -16.195 7.878 1.00 93.81 73 GLY A O 1
ATOM 587 N N . ALA A 1 74 ? -6.223 -14.868 9.400 1.00 94.06 74 ALA A N 1
ATOM 588 C CA . ALA A 1 74 ? -6.725 -15.949 10.255 1.00 94.06 74 ALA A CA 1
ATOM 589 C C . ALA A 1 74 ? -7.716 -16.893 9.555 1.00 94.06 74 ALA A C 1
ATOM 591 O O . ALA A 1 74 ? -7.892 -18.029 9.979 1.00 94.06 74 ALA A O 1
ATOM 592 N N . SER A 1 75 ? -8.372 -16.438 8.485 1.00 92.75 75 SER A N 1
ATOM 593 C CA . SER A 1 75 ? -9.286 -17.275 7.696 1.00 92.75 75 SER A CA 1
ATOM 594 C C . SER A 1 75 ? -8.559 -18.133 6.653 1.00 92.75 75 SER A C 1
ATOM 596 O O . SER A 1 75 ? -9.162 -19.045 6.092 1.00 92.75 75 SER A O 1
ATOM 598 N N . ILE A 1 76 ? -7.292 -17.822 6.357 1.00 91.19 76 ILE A N 1
ATOM 599 C CA . ILE A 1 76 ? -6.481 -18.494 5.331 1.00 91.19 76 ILE A CA 1
ATOM 600 C C . ILE A 1 76 ? -5.604 -19.583 5.953 1.00 91.19 76 ILE A C 1
ATOM 602 O O . ILE A 1 76 ? -5.457 -20.656 5.370 1.00 91.19 76 ILE A O 1
ATOM 606 N N . SER A 1 77 ? -4.997 -19.304 7.107 1.00 91.00 77 SER A N 1
ATOM 607 C CA . SER A 1 77 ? -4.011 -20.178 7.744 1.00 91.00 77 SER A CA 1
ATOM 608 C C . SER A 1 77 ? -4.064 -20.044 9.263 1.00 91.00 77 SER A C 1
ATOM 610 O O . SER A 1 77 ? -4.257 -18.945 9.783 1.00 91.00 77 SER A O 1
ATOM 612 N N . ASP A 1 78 ? -3.817 -21.152 9.967 1.00 88.31 78 ASP A N 1
ATOM 613 C CA . ASP A 1 78 ? -3.693 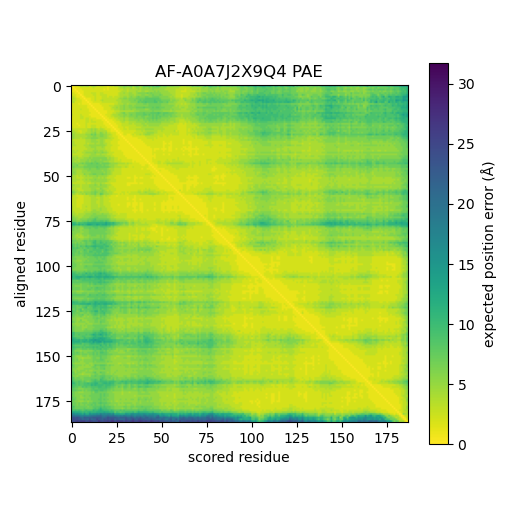-21.179 11.432 1.00 88.31 78 ASP A CA 1
ATOM 614 C C . ASP A 1 78 ? -2.471 -20.380 11.917 1.00 88.31 78 ASP A C 1
ATOM 616 O O . ASP A 1 78 ? -2.495 -19.763 12.983 1.00 88.31 78 ASP A O 1
ATOM 620 N N . LYS A 1 79 ? -1.406 -20.368 11.103 1.00 94.06 79 LYS A N 1
ATOM 621 C CA . LYS A 1 79 ? -0.208 -19.557 11.315 1.00 94.06 79 LYS A CA 1
ATOM 622 C C . LYS A 1 79 ? -0.180 -18.398 10.332 1.00 94.06 79 LYS A C 1
ATOM 624 O O . LYS A 1 79 ? -0.150 -18.609 9.118 1.00 94.06 79 LYS A O 1
ATOM 629 N N . ILE A 1 80 ? -0.159 -17.186 10.869 1.00 95.88 80 ILE A N 1
ATOM 630 C CA . ILE A 1 80 ? -0.273 -15.943 10.113 1.00 95.88 80 ILE A CA 1
ATOM 631 C C . ILE A 1 80 ? 1.114 -15.305 10.024 1.00 95.88 80 ILE A C 1
ATOM 633 O O . ILE A 1 80 ? 1.596 -14.715 10.994 1.00 95.88 80 ILE A O 1
ATOM 637 N N . ASP A 1 81 ? 1.742 -15.440 8.856 1.00 95.44 81 ASP A N 1
ATOM 638 C CA . ASP A 1 81 ? 3.007 -14.797 8.498 1.00 95.44 81 ASP A CA 1
ATOM 639 C C . ASP A 1 81 ? 2.803 -13.633 7.511 1.00 95.44 81 ASP A C 1
ATOM 641 O O . ASP A 1 81 ? 1.685 -13.358 7.067 1.00 95.44 81 ASP A O 1
ATOM 645 N N . ALA A 1 82 ? 3.874 -12.910 7.167 1.00 93.62 82 ALA A N 1
ATOM 646 C CA . ALA A 1 82 ? 3.780 -11.790 6.232 1.00 93.62 82 ALA A CA 1
ATOM 647 C C . ALA A 1 82 ? 3.226 -12.193 4.849 1.00 93.62 82 ALA A C 1
ATOM 649 O O . ALA A 1 82 ? 2.534 -11.392 4.219 1.00 93.62 82 ALA A O 1
ATOM 650 N N . GLU A 1 83 ? 3.492 -13.415 4.378 1.00 90.31 83 GLU A N 1
ATOM 651 C CA . GLU A 1 83 ? 3.027 -13.899 3.073 1.00 90.31 83 GLU A CA 1
ATOM 652 C C . GLU A 1 83 ? 1.503 -14.052 3.061 1.00 90.31 83 GLU A C 1
ATOM 654 O O . GLU A 1 83 ? 0.831 -13.508 2.181 1.00 90.31 83 GLU A O 1
ATOM 659 N N . VAL A 1 84 ? 0.949 -14.694 4.096 1.00 92.31 84 VAL A N 1
ATOM 660 C CA . VAL A 1 84 ? -0.503 -14.828 4.293 1.00 92.31 84 VAL A CA 1
ATOM 661 C C . VAL A 1 84 ? -1.177 -13.455 4.338 1.00 92.31 84 VAL A C 1
ATOM 663 O O . VAL A 1 84 ? -2.260 -13.271 3.779 1.00 92.31 84 VAL A O 1
ATOM 666 N N . ILE A 1 85 ? -0.529 -12.465 4.960 1.00 94.31 85 ILE A N 1
ATOM 667 C CA . ILE A 1 85 ? -1.045 -11.096 5.027 1.00 94.31 85 ILE A CA 1
ATOM 668 C C . ILE A 1 85 ? -1.070 -10.417 3.653 1.00 94.31 85 ILE A C 1
ATOM 670 O O . ILE A 1 85 ? -2.090 -9.818 3.303 1.00 94.31 85 ILE A O 1
ATOM 674 N N . TYR A 1 86 ? 0.007 -10.497 2.865 1.00 91.00 86 TYR A N 1
ATOM 675 C CA . TYR A 1 86 ? 0.034 -9.915 1.516 1.00 91.00 86 TYR A CA 1
ATOM 676 C C . TYR A 1 86 ? -1.009 -10.564 0.604 1.00 91.00 86 TYR A C 1
ATOM 678 O O . TYR A 1 86 ? -1.769 -9.852 -0.058 1.00 91.00 86 TYR A O 1
ATOM 686 N N . GLN A 1 87 ? -1.114 -11.894 0.650 1.00 86.38 87 GLN A N 1
ATOM 687 C CA . GLN A 1 87 ? -2.117 -12.645 -0.097 1.00 86.38 87 GLN A CA 1
ATOM 688 C C . GLN A 1 87 ? -3.542 -12.246 0.312 1.00 86.38 87 GLN A C 1
ATOM 690 O O . GLN A 1 87 ? -4.364 -11.927 -0.544 1.00 86.38 87 GLN A O 1
ATOM 695 N N . GLY A 1 88 ? -3.836 -12.214 1.616 1.00 86.56 88 GLY A N 1
ATOM 696 C CA . GLY A 1 88 ? -5.158 -11.851 2.130 1.00 86.56 88 GLY A CA 1
ATOM 697 C C . GLY A 1 88 ? -5.543 -10.395 1.855 1.00 86.56 88 GLY A C 1
ATOM 698 O O . GLY A 1 88 ? -6.715 -10.092 1.642 1.00 86.56 88 GLY A O 1
ATOM 699 N N . ALA A 1 89 ? -4.567 -9.485 1.818 1.00 87.12 89 ALA A N 1
ATOM 700 C CA . ALA A 1 89 ? -4.792 -8.082 1.484 1.00 87.12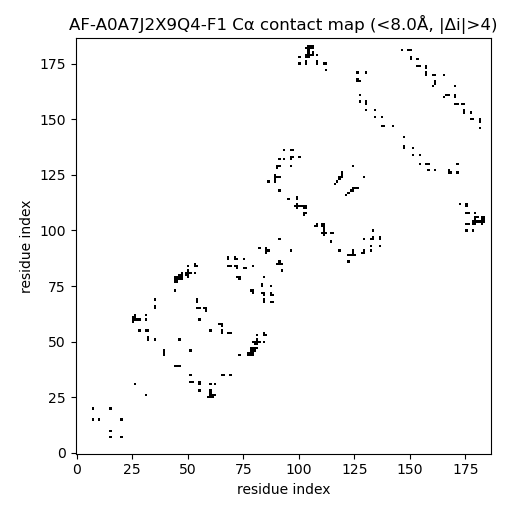 89 ALA A CA 1
ATOM 701 C C . ALA A 1 89 ? -4.916 -7.820 -0.029 1.00 87.12 89 ALA A C 1
ATOM 703 O O . ALA A 1 89 ? -5.258 -6.698 -0.404 1.00 87.12 89 ALA A O 1
ATOM 704 N N . GLY A 1 90 ? -4.624 -8.809 -0.883 1.00 86.88 90 GLY A N 1
ATOM 705 C CA . GLY A 1 90 ? -4.563 -8.628 -2.334 1.00 86.88 90 GLY A CA 1
ATOM 706 C C . GLY A 1 90 ? -3.452 -7.663 -2.755 1.00 86.88 90 GLY A C 1
ATOM 707 O O . GLY A 1 90 ? -3.643 -6.860 -3.664 1.00 86.88 90 GLY A O 1
ATOM 708 N N . LEU A 1 91 ? -2.313 -7.687 -2.057 1.00 89.19 91 LEU A N 1
ATOM 709 C CA . LEU A 1 91 ? -1.175 -6.802 -2.302 1.00 89.19 91 LEU A CA 1
ATOM 710 C C . LEU A 1 91 ? 0.070 -7.602 -2.665 1.00 89.19 91 LEU A C 1
ATOM 712 O O . LEU A 1 91 ? 0.246 -8.741 -2.245 1.00 89.19 91 LEU A O 1
ATOM 716 N N . ALA A 1 92 ? 0.964 -6.974 -3.424 1.00 90.56 92 ALA A N 1
ATOM 717 C CA . ALA A 1 92 ? 2.224 -7.593 -3.787 1.00 90.56 92 ALA A CA 1
ATOM 718 C C . ALA A 1 92 ? 3.239 -7.374 -2.668 1.00 90.56 92 ALA A C 1
ATOM 720 O O . ALA A 1 92 ? 3.203 -6.384 -1.931 1.00 90.56 92 ALA A O 1
ATOM 721 N N . ARG A 1 93 ? 4.233 -8.255 -2.604 1.00 90.69 93 ARG A N 1
ATOM 722 C CA . ARG A 1 93 ? 5.402 -7.999 -1.769 1.00 90.69 93 ARG A CA 1
ATOM 723 C C . ARG A 1 93 ? 6.177 -6.786 -2.291 1.00 90.69 93 ARG A C 1
ATOM 725 O O . ARG A 1 93 ? 6.433 -6.716 -3.500 1.00 90.69 93 ARG A O 1
ATOM 732 N N . PRO A 1 94 ? 6.645 -5.886 -1.406 1.00 90.00 94 PRO A N 1
ATOM 733 C CA . PRO A 1 94 ? 7.446 -4.735 -1.805 1.00 90.00 94 PRO A CA 1
ATOM 734 C C . PRO A 1 94 ? 8.675 -5.118 -2.637 1.00 90.00 94 PRO A C 1
ATOM 736 O O . PRO A 1 94 ? 8.977 -4.461 -3.632 1.00 90.00 94 PRO A O 1
ATOM 739 N N . ASP A 1 95 ? 9.331 -6.231 -2.294 1.00 91.50 95 ASP A N 1
ATOM 740 C CA . ASP A 1 95 ? 10.489 -6.751 -3.029 1.00 91.50 95 ASP A CA 1
ATOM 741 C C . ASP A 1 95 ? 10.151 -7.129 -4.477 1.00 91.50 95 ASP A C 1
ATOM 743 O O . ASP A 1 95 ? 10.943 -6.883 -5.387 1.00 91.50 95 ASP A O 1
ATOM 747 N N . THR A 1 96 ? 8.963 -7.692 -4.716 1.00 93.31 96 THR A N 1
ATOM 748 C CA . THR A 1 96 ? 8.508 -8.083 -6.057 1.00 93.31 96 THR A CA 1
ATOM 749 C C . THR A 1 96 ? 8.269 -6.853 -6.926 1.00 93.31 96 THR A C 1
ATOM 751 O O . THR A 1 96 ? 8.748 -6.797 -8.061 1.00 93.31 96 THR A O 1
ATOM 754 N N . ILE A 1 97 ? 7.603 -5.830 -6.382 1.00 94.56 97 ILE A N 1
ATOM 755 C CA . ILE A 1 97 ? 7.382 -4.561 -7.088 1.00 94.56 97 ILE A CA 1
ATOM 756 C C . ILE A 1 97 ? 8.713 -3.843 -7.335 1.00 94.56 97 ILE A C 1
ATOM 758 O O . ILE A 1 97 ? 8.961 -3.366 -8.443 1.00 94.56 97 ILE A O 1
ATOM 762 N N . LYS A 1 98 ? 9.616 -3.825 -6.349 1.00 93.94 98 LYS A N 1
ATOM 763 C CA . LYS A 1 98 ? 10.959 -3.255 -6.502 1.00 93.94 98 LYS A CA 1
ATOM 764 C C . LYS A 1 98 ? 11.739 -3.956 -7.613 1.00 93.94 98 LYS A C 1
ATOM 766 O O . LYS A 1 98 ? 12.272 -3.290 -8.495 1.00 93.94 98 LYS A O 1
ATOM 771 N N . LYS A 1 99 ? 11.741 -5.291 -7.636 1.00 95.06 99 LYS A N 1
ATOM 772 C CA . LYS A 1 99 ? 12.391 -6.095 -8.682 1.00 95.06 99 LYS A CA 1
ATOM 773 C C . LYS A 1 99 ? 11.805 -5.821 -10.071 1.00 95.06 99 LYS A C 1
ATOM 775 O O . LYS A 1 99 ? 12.552 -5.717 -11.042 1.00 95.06 99 LYS A O 1
ATOM 780 N N . MET A 1 100 ? 10.484 -5.667 -10.172 1.00 95.88 100 MET A N 1
ATOM 781 C CA . MET A 1 100 ? 9.805 -5.279 -11.412 1.00 95.88 100 MET A CA 1
ATOM 782 C C . MET A 1 100 ? 10.285 -3.910 -11.914 1.00 95.88 100 MET A C 1
ATOM 784 O O . MET A 1 100 ? 10.651 -3.776 -13.084 1.00 95.88 100 MET A O 1
ATOM 788 N N . ILE A 1 101 ? 10.340 -2.913 -11.025 1.00 93.56 101 ILE A N 1
ATOM 789 C CA . ILE A 1 101 ? 10.829 -1.565 -11.336 1.00 93.56 101 ILE A CA 1
ATOM 790 C C . ILE A 1 101 ? 12.310 -1.603 -11.750 1.00 93.56 101 ILE A C 1
ATOM 792 O O . ILE A 1 101 ? 12.691 -0.989 -12.747 1.00 93.56 101 ILE A O 1
ATOM 796 N N . GLU A 1 102 ? 13.150 -2.360 -11.043 1.00 92.50 102 GLU A N 1
ATOM 797 C CA . GLU A 1 102 ? 14.572 -2.515 -11.368 1.00 92.50 102 GLU A CA 1
ATOM 798 C C . GLU A 1 102 ? 14.799 -3.141 -12.751 1.00 92.50 102 GLU A C 1
ATOM 800 O O . GLU A 1 102 ? 15.655 -2.667 -13.502 1.00 92.50 102 GLU A O 1
ATOM 805 N N . TYR A 1 103 ? 14.032 -4.170 -13.130 1.00 94.75 103 TYR A N 1
ATOM 806 C CA . TYR A 1 103 ? 14.109 -4.729 -14.483 1.00 94.75 103 TYR A CA 1
ATOM 807 C C . TYR A 1 103 ? 13.701 -3.713 -15.547 1.00 94.75 103 TYR A C 1
ATOM 809 O O . TYR A 1 103 ? 14.372 -3.620 -16.578 1.00 94.75 103 TYR A O 1
ATOM 817 N N . ALA A 1 104 ? 12.660 -2.915 -15.291 1.00 93.75 104 ALA A N 1
ATOM 818 C CA . ALA A 1 104 ? 12.270 -1.837 -16.194 1.00 93.75 104 ALA A CA 1
ATOM 819 C C . ALA A 1 104 ? 13.418 -0.826 -16.361 1.00 93.75 104 ALA A C 1
ATOM 821 O O . ALA A 1 104 ? 13.843 -0.576 -17.487 1.00 93.75 104 ALA A O 1
ATOM 822 N N . PHE A 1 105 ? 14.021 -0.349 -15.266 1.00 90.62 105 PHE A N 1
ATOM 823 C CA . PHE A 1 105 ? 15.180 0.556 -15.304 1.00 90.62 105 PHE A CA 1
ATOM 824 C C . PHE A 1 105 ? 16.389 -0.009 -16.062 1.00 90.62 105 PHE A C 1
ATOM 826 O O . PHE A 1 105 ? 17.141 0.740 -16.689 1.00 90.62 105 PHE A O 1
ATOM 833 N N . ARG A 1 106 ? 16.594 -1.331 -16.030 1.00 90.25 106 ARG A N 1
ATOM 834 C CA . ARG A 1 106 ? 17.694 -1.998 -16.745 1.00 90.25 106 ARG A CA 1
ATOM 835 C C . ARG A 1 106 ? 17.426 -2.207 -18.240 1.00 90.25 106 ARG A C 1
ATOM 837 O O . ARG A 1 106 ? 18.305 -2.737 -18.920 1.00 90.25 106 ARG A O 1
ATOM 844 N N . ASN A 1 107 ? 16.286 -1.739 -18.760 1.00 88.31 107 ASN A N 1
ATOM 845 C CA . ASN A 1 107 ? 15.760 -2.028 -20.100 1.00 88.31 107 ASN A CA 1
ATOM 846 C C . ASN A 1 107 ? 15.436 -3.516 -20.332 1.00 88.31 107 ASN A C 1
ATOM 848 O O . ASN A 1 107 ? 15.307 -3.966 -21.467 1.00 88.31 107 ASN A O 1
ATOM 852 N N . GLU A 1 108 ? 15.238 -4.289 -19.265 1.00 93.81 108 GLU A N 1
ATOM 853 C CA . GLU A 1 108 ? 14.794 -5.684 -19.330 1.00 93.81 108 GLU A CA 1
ATOM 854 C C . GLU A 1 108 ? 13.255 -5.749 -19.308 1.00 93.81 108 GLU A C 1
ATOM 856 O O . GLU A 1 108 ? 12.651 -6.439 -18.486 1.00 93.81 108 GLU A O 1
ATOM 861 N N . PHE A 1 109 ? 12.606 -5.006 -20.216 1.00 93.06 109 PHE A N 1
ATOM 862 C CA . PHE A 1 109 ? 11.154 -4.767 -20.204 1.00 93.06 109 PHE A CA 1
ATOM 863 C C . PHE A 1 109 ? 10.324 -6.056 -20.187 1.00 93.06 109 PHE A C 1
ATOM 865 O O . PHE A 1 109 ? 9.368 -6.158 -19.426 1.00 93.06 109 PHE A O 1
ATOM 872 N N . ILE A 1 110 ? 10.716 -7.070 -20.965 1.00 95.31 110 ILE A N 1
ATOM 873 C CA . ILE A 1 110 ? 10.012 -8.361 -20.995 1.00 95.31 110 ILE A CA 1
ATOM 874 C C . ILE A 1 110 ? 10.036 -9.045 -19.622 1.00 95.31 110 ILE A C 1
ATOM 876 O O . ILE A 1 110 ? 9.032 -9.617 -19.212 1.00 95.31 110 ILE A O 1
ATOM 880 N N . LYS A 1 111 ? 11.136 -8.944 -18.862 1.00 96.12 111 LYS A N 1
ATOM 881 C CA . LYS A 1 111 ? 11.194 -9.519 -17.509 1.00 96.12 111 LYS A CA 1
ATOM 882 C C . LYS A 1 111 ? 10.307 -8.756 -16.530 1.00 96.12 111 LYS A C 1
ATOM 884 O O . LYS A 1 111 ? 9.620 -9.389 -15.736 1.00 96.12 111 LYS A O 1
ATOM 889 N N . ALA A 1 112 ? 10.286 -7.424 -16.610 1.00 96.50 112 ALA A N 1
ATOM 890 C CA . ALA A 1 112 ? 9.376 -6.603 -15.811 1.00 96.50 112 ALA A CA 1
ATOM 891 C C . ALA A 1 112 ? 7.904 -6.923 -16.129 1.00 96.50 112 ALA A C 1
ATOM 893 O O . ALA A 1 112 ? 7.108 -7.135 -15.219 1.00 96.50 112 ALA A O 1
ATOM 894 N N . ARG A 1 113 ? 7.565 -7.046 -17.418 1.00 96.12 113 ARG A N 1
ATOM 895 C CA . ARG A 1 113 ? 6.231 -7.431 -17.895 1.00 96.12 113 ARG A CA 1
ATOM 896 C C . ARG A 1 113 ? 5.819 -8.822 -17.411 1.00 96.12 113 ARG A C 1
ATOM 898 O O . ARG A 1 113 ? 4.683 -8.991 -17.001 1.00 96.12 113 ARG A O 1
ATOM 905 N N . ASN A 1 114 ? 6.727 -9.797 -17.402 1.00 96.94 114 ASN A N 1
ATOM 906 C CA . ASN A 1 114 ? 6.412 -11.135 -16.895 1.00 96.94 114 ASN A CA 1
ATOM 907 C C . ASN A 1 114 ? 6.075 -11.122 -15.395 1.00 96.94 114 ASN A C 1
ATOM 909 O O . ASN A 1 114 ? 5.194 -11.863 -14.972 1.00 96.94 114 ASN A O 1
ATOM 913 N N . ILE A 1 115 ? 6.741 -10.276 -14.597 1.00 96.62 115 ILE A N 1
ATOM 914 C CA . ILE A 1 115 ? 6.366 -10.083 -13.186 1.00 96.62 115 ILE A CA 1
ATOM 915 C C . ILE A 1 115 ? 4.985 -9.433 -13.093 1.00 96.62 115 ILE A C 1
ATOM 917 O O . ILE A 1 115 ? 4.156 -9.889 -12.318 1.00 96.62 115 ILE A O 1
ATOM 921 N N . LEU A 1 116 ? 4.718 -8.400 -13.895 1.00 96.25 116 LEU A N 1
ATOM 922 C CA . LEU A 1 116 ? 3.403 -7.763 -13.931 1.00 96.25 116 LEU A CA 1
ATOM 923 C C . LEU A 1 116 ? 2.285 -8.762 -14.272 1.00 96.25 116 LEU A C 1
ATOM 925 O O . LEU A 1 116 ? 1.243 -8.756 -13.624 1.00 96.25 116 LEU A O 1
ATOM 929 N N . ASP A 1 117 ? 2.510 -9.623 -15.264 1.00 95.25 117 ASP A N 1
ATOM 930 C CA . ASP A 1 117 ? 1.551 -10.650 -15.672 1.00 95.25 117 ASP A CA 1
ATOM 931 C C . ASP A 1 117 ? 1.287 -11.653 -14.539 1.00 95.25 117 ASP A C 1
ATOM 933 O O . ASP A 1 117 ? 0.134 -12.007 -14.302 1.00 95.25 117 ASP A O 1
ATOM 937 N N . ASP A 1 118 ? 2.320 -12.062 -13.797 1.00 94.69 118 ASP A N 1
ATOM 938 C CA . ASP A 1 118 ? 2.167 -12.918 -12.616 1.00 94.69 118 ASP A CA 1
ATOM 939 C C . ASP A 1 118 ? 1.328 -12.243 -11.517 1.00 94.69 118 ASP A C 1
ATOM 941 O O . ASP A 1 118 ? 0.383 -12.843 -11.002 1.00 94.69 118 ASP A O 1
ATOM 945 N N . LEU A 1 119 ? 1.608 -10.969 -11.219 1.00 94.50 119 LEU A N 1
ATOM 946 C CA . LEU A 1 119 ? 0.872 -10.190 -10.218 1.00 94.50 119 LEU A CA 1
ATOM 947 C C . LEU A 1 119 ? -0.615 -10.034 -10.579 1.00 94.50 119 LEU A C 1
ATOM 949 O O . LEU A 1 119 ? -1.479 -10.179 -9.717 1.00 94.50 119 LEU A O 1
ATOM 953 N N . LEU A 1 120 ? -0.919 -9.755 -11.849 1.00 92.88 120 LEU A N 1
ATOM 954 C CA . LEU A 1 120 ? -2.292 -9.551 -12.318 1.00 92.88 120 LEU A CA 1
ATOM 955 C C . LEU A 1 120 ? -3.075 -10.865 -12.439 1.00 92.88 120 LEU A C 1
ATOM 957 O O . LEU A 1 120 ? -4.245 -10.919 -12.073 1.00 92.88 120 LEU A O 1
ATOM 961 N N . ILE A 1 121 ? -2.460 -11.911 -13.000 1.00 91.38 121 ILE A N 1
ATOM 962 C CA . ILE A 1 121 ? -3.171 -13.133 -13.404 1.00 91.38 121 ILE A CA 1
ATOM 963 C C . ILE A 1 121 ? -3.140 -14.180 -12.296 1.00 91.38 121 ILE A C 1
ATOM 965 O O . ILE A 1 121 ? -4.185 -14.714 -11.933 1.00 91.38 121 ILE A O 1
ATOM 969 N N . ASN A 1 122 ? -1.952 -14.487 -11.773 1.00 89.12 122 ASN A N 1
ATOM 970 C CA . ASN A 1 122 ? -1.785 -15.580 -10.817 1.00 89.12 122 ASN A CA 1
ATOM 971 C C . ASN A 1 122 ? -2.096 -15.119 -9.391 1.00 89.12 122 ASN A C 1
ATOM 973 O O . ASN A 1 122 ? -2.713 -15.863 -8.634 1.00 89.12 122 ASN A O 1
ATOM 977 N N . GLN A 1 123 ? -1.697 -13.894 -9.036 1.00 88.62 123 GLN A N 1
ATOM 978 C CA . GLN A 1 123 ? -1.932 -13.332 -7.700 1.00 88.62 123 GLN A CA 1
ATOM 979 C C . GLN A 1 123 ? -3.225 -12.505 -7.611 1.00 88.62 123 GLN A C 1
ATOM 981 O O . GLN A 1 123 ? -3.680 -12.205 -6.510 1.00 88.62 123 GLN A O 1
ATOM 986 N N . GLY A 1 124 ? -3.842 -12.157 -8.747 1.00 89.44 124 GLY A N 1
ATOM 987 C CA . GLY A 1 124 ? -5.143 -11.478 -8.793 1.00 89.44 124 GLY A CA 1
ATOM 988 C C . GLY A 1 124 ? -5.141 -10.052 -8.233 1.00 89.44 124 GLY A C 1
ATOM 989 O O . GLY A 1 124 ? -6.179 -9.569 -7.782 1.00 89.44 124 GLY A O 1
ATOM 990 N N . ILE A 1 125 ? -3.987 -9.385 -8.222 1.00 92.38 125 ILE A N 1
ATOM 991 C CA . ILE A 1 125 ? -3.831 -8.046 -7.645 1.00 92.38 125 ILE A CA 1
ATOM 992 C C . ILE A 1 125 ? -4.413 -7.006 -8.604 1.00 92.38 125 ILE A C 1
ATOM 994 O O . ILE A 1 125 ? -4.175 -7.060 -9.811 1.00 92.38 125 ILE A O 1
ATOM 998 N N . SER A 1 126 ? -5.151 -6.027 -8.069 1.00 92.56 126 SER A N 1
ATOM 999 C CA . SER A 1 126 ? -5.750 -4.966 -8.886 1.00 92.56 126 SER A CA 1
ATOM 1000 C C . SER A 1 126 ? -4.687 -4.049 -9.501 1.00 92.56 126 SER A C 1
ATOM 1002 O O . SER A 1 126 ? -3.676 -3.723 -8.868 1.00 92.56 126 SER A O 1
ATOM 1004 N N . GLY A 1 127 ? -4.921 -3.561 -10.724 1.00 92.62 127 GLY A N 1
ATOM 1005 C CA . GLY A 1 127 ? -3.980 -2.644 -11.364 1.00 92.62 127 GLY A CA 1
ATOM 1006 C C . GLY A 1 127 ? -3.804 -1.338 -10.587 1.00 92.62 127 GLY A C 1
ATOM 1007 O O . GLY A 1 127 ? -2.688 -0.827 -10.473 1.00 92.62 127 GLY A O 1
ATOM 1008 N N . VAL A 1 128 ? -4.881 -0.836 -9.978 1.00 92.75 128 VAL A N 1
ATOM 1009 C CA . VAL A 1 128 ? -4.857 0.352 -9.110 1.00 92.75 128 VAL A CA 1
ATOM 1010 C C . VAL A 1 128 ? -3.925 0.151 -7.913 1.00 92.75 128 VAL A C 1
ATOM 1012 O O . VAL A 1 128 ? -3.143 1.046 -7.581 1.00 92.75 128 VAL A O 1
ATOM 1015 N N . ASP A 1 129 ? -3.963 -1.017 -7.270 1.00 92.25 129 ASP A N 1
ATOM 1016 C CA . ASP A 1 129 ? -3.098 -1.300 -6.125 1.00 92.25 129 ASP A CA 1
ATOM 1017 C C . ASP A 1 129 ? -1.637 -1.475 -6.538 1.00 92.25 129 ASP A C 1
ATOM 1019 O O . ASP A 1 129 ? -0.745 -1.052 -5.799 1.00 92.25 129 ASP A O 1
ATOM 1023 N N . ILE A 1 130 ? -1.363 -2.025 -7.725 1.00 95.31 130 ILE A N 1
ATOM 1024 C CA . ILE A 1 130 ? 0.001 -2.068 -8.276 1.00 95.31 130 ILE A CA 1
ATOM 1025 C C . ILE A 1 130 ? 0.524 -0.643 -8.507 1.00 95.31 130 ILE A C 1
ATOM 1027 O O . ILE A 1 130 ? 1.643 -0.338 -8.093 1.00 95.31 130 ILE A O 1
ATOM 1031 N N . ILE A 1 131 ? -0.276 0.259 -9.091 1.00 95.75 131 ILE A N 1
ATOM 1032 C CA . ILE A 1 131 ? 0.114 1.668 -9.298 1.00 95.75 131 ILE A CA 1
ATOM 1033 C C . ILE A 1 131 ? 0.440 2.348 -7.959 1.00 95.75 131 ILE A C 1
ATOM 1035 O O . ILE A 1 131 ? 1.490 2.981 -7.822 1.00 95.75 131 ILE A O 1
ATOM 1039 N N . LYS A 1 132 ? -0.409 2.169 -6.938 1.00 93.25 132 LYS A N 1
ATOM 1040 C CA . LYS A 1 132 ? -0.179 2.720 -5.591 1.00 93.25 132 LYS A CA 1
ATOM 1041 C C . LYS A 1 132 ? 1.082 2.160 -4.931 1.00 93.25 132 LYS A C 1
ATOM 1043 O O . LYS A 1 132 ? 1.804 2.899 -4.260 1.00 93.25 132 LYS A O 1
ATOM 1048 N N . GLN A 1 133 ? 1.372 0.874 -5.119 1.00 93.31 133 GLN A N 1
ATOM 1049 C CA . GLN A 1 133 ? 2.591 0.254 -4.596 1.00 93.31 133 GLN A CA 1
ATOM 1050 C C . GLN A 1 133 ? 3.846 0.761 -5.314 1.00 93.31 133 GLN A C 1
ATOM 1052 O O . GLN A 1 133 ? 4.837 1.064 -4.649 1.00 93.31 133 GLN A O 1
ATOM 1057 N N . ILE A 1 134 ? 3.794 0.940 -6.640 1.00 95.12 134 ILE A N 1
ATOM 1058 C CA . ILE A 1 134 ? 4.877 1.575 -7.407 1.00 95.12 134 ILE A CA 1
ATOM 1059 C C . ILE A 1 134 ? 5.132 2.993 -6.881 1.00 95.12 134 ILE A C 1
ATOM 1061 O O . ILE A 1 134 ? 6.283 3.354 -6.639 1.00 95.12 134 ILE A O 1
ATOM 1065 N N . HIS A 1 135 ? 4.074 3.775 -6.647 1.00 94.69 135 HIS A N 1
ATOM 1066 C CA . HIS A 1 135 ? 4.182 5.116 -6.068 1.00 94.69 135 HIS A CA 1
ATOM 1067 C C . HIS A 1 135 ? 4.867 5.109 -4.697 1.00 94.69 135 HIS A C 1
ATOM 1069 O O . HIS A 1 135 ? 5.752 5.925 -4.454 1.00 94.69 135 HIS A O 1
ATOM 1075 N N . ARG A 1 136 ? 4.497 4.178 -3.809 1.00 91.38 136 ARG A N 1
ATOM 1076 C CA . ARG A 1 136 ? 5.115 4.062 -2.480 1.00 91.38 136 ARG A CA 1
ATOM 1077 C C . ARG A 1 136 ? 6.609 3.745 -2.581 1.00 91.38 136 ARG A C 1
ATOM 1079 O O . ARG A 1 136 ? 7.412 4.433 -1.964 1.00 91.38 136 ARG A O 1
ATOM 1086 N N . ILE A 1 137 ? 6.970 2.762 -3.407 1.00 92.31 137 ILE A N 1
ATOM 1087 C CA . ILE A 1 137 ? 8.359 2.309 -3.565 1.00 92.31 137 ILE A CA 1
ATOM 1088 C C . ILE A 1 137 ? 9.230 3.355 -4.261 1.00 92.31 137 ILE A C 1
ATOM 1090 O O . ILE A 1 137 ? 10.418 3.428 -3.968 1.00 92.31 137 ILE A O 1
ATOM 1094 N N . LEU A 1 138 ? 8.670 4.197 -5.138 1.00 91.94 138 LEU A N 1
ATOM 1095 C CA . LEU A 1 138 ? 9.414 5.242 -5.852 1.00 91.94 138 LEU A CA 1
ATOM 1096 C C . LEU A 1 138 ? 10.248 6.132 -4.914 1.00 91.94 138 LEU A C 1
ATOM 1098 O O . LEU A 1 138 ? 11.371 6.510 -5.259 1.00 91.94 138 LEU A O 1
ATOM 1102 N N . PHE A 1 139 ? 9.716 6.462 -3.735 1.00 88.38 139 PHE A N 1
ATOM 1103 C CA . PHE A 1 139 ? 10.408 7.317 -2.771 1.00 88.38 139 PHE A CA 1
ATOM 1104 C C . PHE A 1 139 ? 11.573 6.607 -2.076 1.00 88.38 139 PHE A C 1
ATOM 1106 O O . PHE A 1 139 ? 12.582 7.261 -1.803 1.00 88.38 139 PHE A O 1
ATOM 1113 N N . ASP A 1 140 ? 11.486 5.284 -1.920 1.00 88.69 140 ASP A N 1
ATOM 1114 C CA . ASP A 1 140 ? 12.518 4.429 -1.322 1.00 88.69 140 ASP A CA 1
ATOM 1115 C C . ASP A 1 140 ? 13.662 4.096 -2.300 1.00 88.69 140 ASP A C 1
ATOM 1117 O O . ASP A 1 140 ? 14.693 3.546 -1.908 1.00 88.69 140 ASP A O 1
ATOM 1121 N N . LEU A 1 141 ? 13.509 4.417 -3.591 1.00 87.19 141 LEU A N 1
ATOM 1122 C CA . LEU A 1 141 ? 14.545 4.179 -4.594 1.00 87.19 141 LEU A CA 1
ATOM 1123 C C . LEU A 1 141 ? 15.682 5.203 -4.502 1.00 87.19 141 LEU A C 1
ATOM 1125 O O . LEU A 1 141 ? 15.467 6.419 -4.461 1.00 87.19 141 LEU A O 1
ATOM 1129 N N . THR A 1 142 ? 16.915 4.712 -4.593 1.00 88.94 142 THR A N 1
ATOM 1130 C CA . THR A 1 142 ? 18.130 5.534 -4.682 1.00 88.94 142 THR A CA 1
ATOM 1131 C C . THR A 1 142 ? 18.387 5.962 -6.132 1.00 88.94 142 THR A C 1
ATOM 1133 O O . THR A 1 142 ? 19.295 5.460 -6.791 1.00 88.94 142 THR A O 1
ATOM 1136 N N . ILE A 1 143 ? 17.553 6.867 -6.650 1.00 88.81 143 ILE A N 1
ATOM 1137 C CA . ILE A 1 143 ? 17.668 7.456 -7.998 1.00 88.81 143 ILE A CA 1
ATOM 1138 C C . ILE A 1 143 ? 17.620 8.993 -7.923 1.00 88.81 143 ILE A C 1
ATOM 1140 O O . ILE A 1 143 ? 17.074 9.517 -6.949 1.00 88.81 143 ILE A O 1
ATOM 1144 N N . PRO A 1 144 ? 18.144 9.728 -8.925 1.00 91.75 144 PRO A N 1
ATOM 1145 C CA . PRO A 1 144 ? 18.108 11.191 -8.924 1.00 91.75 144 PRO A CA 1
ATOM 1146 C C . PRO A 1 144 ? 16.685 11.758 -8.876 1.00 91.75 144 PRO A C 1
ATOM 1148 O O . PRO A 1 144 ? 15.784 11.239 -9.542 1.00 91.75 144 PRO A O 1
ATOM 1151 N N . ASP A 1 145 ? 16.504 12.871 -8.163 1.00 92.06 145 ASP A N 1
ATOM 1152 C CA . ASP A 1 145 ? 15.193 13.504 -7.962 1.00 92.06 145 ASP A CA 1
ATOM 1153 C C . ASP A 1 145 ? 14.507 13.886 -9.277 1.00 92.06 145 ASP A C 1
ATOM 1155 O O . ASP A 1 145 ? 13.304 13.684 -9.418 1.00 92.06 145 ASP A O 1
ATOM 1159 N N . GLU A 1 146 ? 15.256 14.341 -10.289 1.00 91.38 146 GLU A N 1
ATOM 1160 C CA . GLU A 1 146 ? 14.686 14.628 -11.615 1.00 91.38 146 GLU A CA 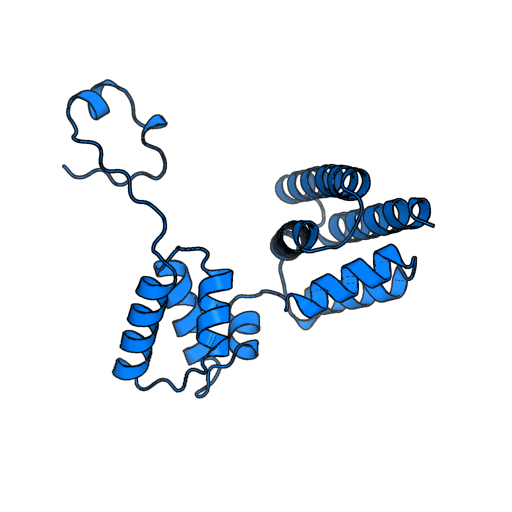1
ATOM 1161 C C . GLU A 1 146 ? 14.009 13.386 -12.221 1.00 91.38 146 GLU A C 1
ATOM 1163 O O . GLU A 1 146 ? 12.939 13.470 -12.827 1.00 91.38 146 GLU A O 1
ATOM 1168 N N . THR A 1 147 ? 14.603 12.207 -12.018 1.00 91.44 147 THR A N 1
ATOM 1169 C CA . THR A 1 147 ? 14.028 10.944 -12.493 1.00 91.44 147 THR A CA 1
ATOM 1170 C C . THR A 1 147 ? 12.797 10.570 -11.675 1.00 91.44 147 THR A C 1
ATOM 1172 O O . THR A 1 147 ? 11.786 10.183 -12.264 1.00 91.44 147 THR A O 1
ATOM 1175 N N . LYS A 1 148 ? 12.834 10.749 -10.344 1.00 93.00 148 LYS A N 1
ATOM 1176 C CA . LYS A 1 148 ? 11.657 10.539 -9.481 1.00 93.00 148 LYS A CA 1
ATOM 1177 C C . LYS A 1 148 ? 10.483 11.407 -9.926 1.00 93.00 148 LYS A C 1
ATOM 1179 O O . LYS A 1 148 ? 9.390 10.884 -10.106 1.00 93.00 148 LYS A O 1
ATOM 1184 N N . ILE A 1 149 ? 10.717 12.697 -10.174 1.00 94.31 149 ILE A N 1
ATOM 1185 C CA . ILE A 1 149 ? 9.690 13.659 -10.603 1.00 94.31 149 ILE A CA 1
ATOM 1186 C C . ILE A 1 149 ? 9.048 13.229 -11.927 1.00 94.31 149 ILE A C 1
ATOM 1188 O O . ILE A 1 149 ? 7.825 13.227 -12.052 1.00 94.31 149 ILE A O 1
ATOM 1192 N N . ARG A 1 150 ? 9.855 12.815 -12.912 1.00 93.12 150 ARG A N 1
ATOM 1193 C CA . ARG A 1 150 ? 9.336 12.353 -14.210 1.00 93.12 150 ARG A CA 1
ATOM 1194 C C . ARG A 1 150 ? 8.494 11.089 -14.095 1.00 93.12 150 ARG A C 1
ATOM 1196 O O . ARG A 1 150 ? 7.487 10.969 -14.783 1.00 93.12 150 ARG A O 1
ATOM 1203 N N . ILE A 1 151 ? 8.907 10.144 -13.254 1.00 94.62 151 ILE A N 1
ATOM 1204 C CA . ILE A 1 151 ? 8.135 8.919 -13.028 1.00 94.62 151 ILE A CA 1
ATOM 1205 C C . ILE A 1 151 ? 6.845 9.250 -12.275 1.00 94.62 151 ILE A C 1
ATOM 1207 O O . ILE A 1 151 ? 5.792 8.748 -12.653 1.00 94.62 151 ILE A O 1
ATOM 1211 N N . LEU A 1 152 ? 6.901 10.132 -11.275 1.00 96.19 152 LEU A N 1
ATOM 1212 C CA . LEU A 1 152 ? 5.738 10.571 -10.505 1.00 96.19 152 LEU A CA 1
ATOM 1213 C C . LEU A 1 152 ? 4.646 11.184 -11.397 1.00 96.19 152 LEU A C 1
ATOM 1215 O O . LEU A 1 152 ? 3.480 10.827 -11.253 1.00 96.19 152 LEU A O 1
ATOM 1219 N N . ASP A 1 153 ? 5.022 12.034 -12.358 1.00 96.81 153 ASP A N 1
ATOM 1220 C CA . ASP A 1 153 ? 4.098 12.579 -13.367 1.00 96.81 153 ASP A CA 1
ATOM 1221 C C . ASP A 1 153 ? 3.371 11.461 -14.139 1.00 96.81 153 ASP A C 1
ATOM 1223 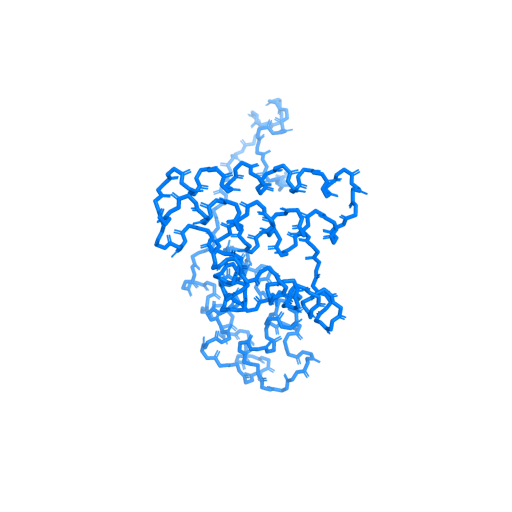O O . ASP A 1 153 ? 2.149 11.466 -14.291 1.00 96.81 153 ASP A O 1
ATOM 1227 N N . LYS A 1 154 ? 4.119 10.436 -14.564 1.00 96.81 154 LYS A N 1
ATOM 1228 C CA . LYS A 1 154 ? 3.581 9.308 -15.337 1.00 96.81 154 LYS A CA 1
ATOM 1229 C C . LYS A 1 154 ? 2.729 8.357 -14.498 1.00 96.81 154 LYS A C 1
ATOM 1231 O O . LYS A 1 154 ? 1.767 7.802 -15.025 1.00 96.81 154 LYS A O 1
ATOM 1236 N N . ILE A 1 155 ? 3.041 8.196 -13.211 1.00 96.69 155 ILE A N 1
ATOM 1237 C CA . ILE A 1 155 ? 2.197 7.471 -12.252 1.00 96.69 155 ILE A CA 1
ATOM 1238 C C . ILE A 1 155 ? 0.838 8.161 -12.134 1.00 96.69 155 ILE A C 1
ATOM 1240 O O . ILE A 1 155 ? -0.181 7.491 -12.278 1.00 96.69 155 ILE A O 1
ATOM 1244 N N . GLY A 1 156 ? 0.815 9.482 -11.923 1.00 96.62 156 GLY A N 1
ATOM 1245 C CA . GLY A 1 156 ? -0.436 10.236 -11.802 1.00 96.62 156 GLY A CA 1
ATOM 1246 C C . GLY A 1 156 ? -1.293 10.152 -13.067 1.00 96.62 156 GLY A C 1
ATOM 1247 O O . GLY A 1 156 ? -2.502 9.940 -12.993 1.00 96.62 156 GLY A O 1
ATOM 1248 N N . GLU A 1 157 ? -0.664 10.233 -14.240 1.00 96.31 157 GLU A N 1
ATOM 1249 C CA . GLU A 1 157 ? -1.344 10.061 -15.525 1.00 96.31 157 GLU A CA 1
ATOM 1250 C C . GLU A 1 157 ? -1.938 8.650 -15.693 1.00 96.31 157 GLU A C 1
ATOM 1252 O O . GLU A 1 157 ? -3.080 8.508 -16.135 1.00 96.31 157 GLU A O 1
ATOM 1257 N N . ALA A 1 158 ? -1.193 7.604 -15.324 1.00 96.56 158 ALA A N 1
ATOM 1258 C CA . ALA A 1 158 ? -1.677 6.227 -15.378 1.00 96.56 158 ALA A CA 1
ATOM 1259 C C . ALA A 1 158 ? -2.829 5.988 -14.387 1.00 96.56 158 ALA A C 1
ATOM 1261 O O . ALA A 1 158 ? -3.850 5.421 -14.774 1.00 96.56 158 ALA A O 1
ATOM 1262 N N . GLU A 1 159 ? -2.701 6.460 -13.142 1.00 96.50 159 GLU A N 1
ATOM 1263 C CA . GLU A 1 159 ? -3.746 6.354 -12.116 1.00 96.50 159 GLU A CA 1
ATOM 1264 C C . GLU A 1 159 ? -5.034 7.055 -12.563 1.00 96.50 159 GLU A C 1
ATOM 1266 O O . GLU A 1 159 ? -6.120 6.482 -12.466 1.00 96.50 159 GLU A O 1
ATOM 1271 N N . TYR A 1 160 ? -4.920 8.268 -13.113 1.00 96.25 160 TYR A N 1
ATOM 1272 C CA . TYR A 1 160 ? -6.061 9.003 -13.652 1.00 96.25 160 TYR A CA 1
ATOM 1273 C C . TYR A 1 160 ? -6.765 8.219 -14.766 1.00 96.25 160 TYR A C 1
ATOM 1275 O O . TYR A 1 160 ? -7.971 7.993 -14.697 1.00 96.25 160 TYR A O 1
ATOM 1283 N N . ARG A 1 161 ? -6.016 7.729 -15.763 1.00 96.25 161 ARG A N 1
ATOM 1284 C CA . ARG A 1 161 ? -6.584 6.968 -16.888 1.00 96.25 161 ARG A CA 1
ATOM 1285 C C . ARG A 1 161 ? -7.279 5.685 -16.437 1.00 96.25 161 ARG A C 1
ATOM 1287 O O . ARG A 1 161 ? -8.319 5.341 -16.998 1.00 96.25 161 ARG A O 1
ATOM 1294 N N . VAL A 1 162 ? -6.717 4.976 -15.457 1.00 94.56 162 VAL A N 1
ATOM 1295 C CA . VAL A 1 162 ? -7.347 3.776 -14.886 1.00 94.56 162 VAL A CA 1
ATOM 1296 C C . VAL A 1 162 ? -8.649 4.133 -14.169 1.00 94.56 162 VAL A C 1
ATOM 1298 O O . VAL A 1 162 ? -9.658 3.473 -14.399 1.00 94.56 162 VAL A O 1
ATOM 1301 N N . ASN A 1 163 ? -8.670 5.211 -13.380 1.00 93.31 163 ASN A N 1
ATOM 1302 C CA . ASN A 1 163 ? -9.891 5.678 -12.713 1.00 93.31 163 ASN A CA 1
ATOM 1303 C C . ASN A 1 163 ? -10.995 6.111 -13.699 1.00 93.31 163 ASN A C 1
ATOM 1305 O O . ASN A 1 163 ? -12.173 5.956 -13.391 1.00 93.31 163 ASN A O 1
ATOM 1309 N N . GLU A 1 164 ? -10.633 6.590 -14.892 1.00 95.62 164 GLU A N 1
ATOM 1310 C CA . GLU A 1 164 ? -11.568 6.892 -15.994 1.00 95.62 164 GLU A CA 1
ATOM 1311 C C . GLU A 1 164 ? -12.050 5.633 -16.756 1.00 95.62 164 GLU A C 1
ATOM 1313 O O . GLU A 1 164 ? -12.776 5.734 -17.744 1.00 95.62 164 GLU A O 1
ATOM 1318 N N . GLY A 1 165 ? -11.657 4.429 -16.325 1.00 93.00 165 GLY A N 1
ATOM 1319 C CA . GLY A 1 165 ? -12.102 3.161 -16.914 1.00 93.00 165 GLY A CA 1
ATOM 1320 C C . GLY A 1 165 ? -11.234 2.647 -18.065 1.00 93.00 165 GLY A C 1
ATOM 1321 O O . GLY A 1 165 ? -11.666 1.780 -18.829 1.00 93.00 165 GLY A O 1
ATOM 1322 N N . SER A 1 166 ? -10.005 3.153 -18.213 1.00 95.50 166 SER A N 1
ATOM 1323 C CA . SER A 1 166 ? -9.046 2.575 -19.162 1.00 95.50 166 SER A CA 1
ATOM 1324 C C . SER A 1 166 ? -8.642 1.155 -18.761 1.00 95.50 166 SER A C 1
ATOM 1326 O O . SER A 1 166 ? -8.672 0.782 -17.592 1.00 95.50 166 SER A O 1
ATOM 1328 N N . ASN A 1 167 ? -8.175 0.364 -19.730 1.00 95.06 167 ASN A N 1
ATOM 1329 C CA . ASN A 1 167 ? -7.667 -0.977 -19.455 1.00 95.06 167 ASN A CA 1
ATOM 1330 C C . ASN A 1 167 ? -6.411 -0.932 -18.560 1.00 95.06 167 ASN A C 1
ATOM 1332 O O . ASN A 1 167 ? -5.374 -0.401 -18.967 1.00 95.06 167 ASN A O 1
ATOM 1336 N N . GLU A 1 168 ? -6.504 -1.529 -17.371 1.00 92.69 168 GLU A N 1
ATOM 1337 C CA . GLU A 1 168 ? -5.450 -1.522 -16.349 1.00 92.69 168 GLU A CA 1
ATOM 1338 C C . GLU A 1 168 ? -4.116 -2.067 -16.862 1.00 92.69 168 GLU A C 1
ATOM 1340 O O . GLU A 1 168 ? -3.072 -1.443 -16.668 1.00 92.69 168 GLU A O 1
ATOM 1345 N N . ARG A 1 169 ? -4.149 -3.199 -17.576 1.00 94.12 169 ARG A N 1
ATOM 1346 C CA . ARG A 1 169 ? -2.946 -3.852 -18.099 1.00 94.12 169 ARG A CA 1
ATOM 1347 C C . ARG A 1 169 ? -2.189 -2.938 -19.056 1.00 94.12 169 ARG A C 1
ATOM 1349 O O . ARG A 1 169 ? -0.979 -2.782 -18.924 1.00 94.12 169 ARG A O 1
ATOM 1356 N N . ILE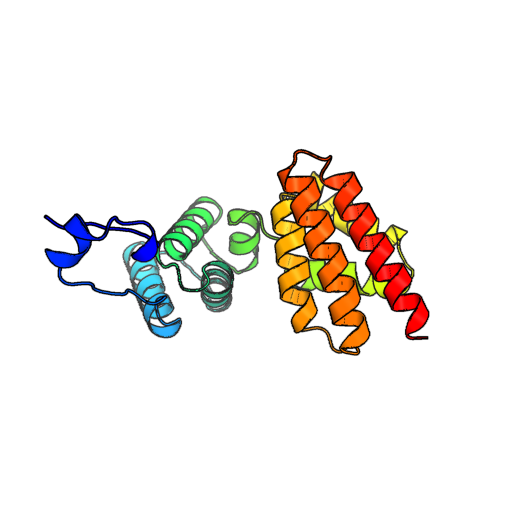 A 1 170 ? -2.896 -2.292 -19.983 1.00 95.81 170 ILE A N 1
ATOM 1357 C CA . ILE A 1 170 ? -2.279 -1.362 -20.939 1.00 95.81 170 ILE A CA 1
ATOM 1358 C C . ILE A 1 170 ? -1.645 -0.170 -20.205 1.00 95.81 170 ILE A C 1
ATOM 1360 O O . ILE A 1 170 ? -0.539 0.240 -20.556 1.00 95.81 170 ILE A O 1
ATOM 1364 N N . GLN A 1 171 ? -2.303 0.379 -19.176 1.00 96.69 171 GLN A N 1
ATOM 1365 C CA . GLN A 1 171 ? -1.761 1.518 -18.421 1.00 96.69 171 GLN A CA 1
ATOM 1366 C C . GLN A 1 171 ? -0.555 1.138 -17.550 1.00 96.69 171 GLN A C 1
ATOM 1368 O O . GLN A 1 171 ? 0.388 1.920 -17.426 1.00 96.69 171 GLN A O 1
ATOM 1373 N N . LEU A 1 172 ? -0.535 -0.071 -16.992 1.00 96.25 172 LEU A N 1
ATOM 1374 C CA . LEU A 1 172 ? 0.613 -0.594 -16.252 1.00 96.25 172 LEU A CA 1
ATOM 1375 C C . LEU A 1 172 ? 1.808 -0.879 -17.172 1.00 96.25 172 LEU A C 1
ATOM 1377 O O . LEU A 1 172 ? 2.936 -0.516 -16.845 1.00 96.25 172 LEU A O 1
ATOM 1381 N N . GLU A 1 173 ? 1.575 -1.458 -18.351 1.00 96.50 173 GLU A N 1
ATOM 1382 C CA . GLU A 1 173 ? 2.616 -1.637 -19.371 1.00 96.50 173 GLU A CA 1
ATOM 1383 C C . GLU A 1 173 ? 3.159 -0.287 -19.867 1.00 96.50 173 GLU A C 1
ATOM 1385 O O . GLU A 1 173 ? 4.373 -0.134 -20.023 1.00 96.50 173 GLU A O 1
ATOM 1390 N N . TYR A 1 174 ? 2.284 0.713 -20.043 1.00 96.50 174 TYR A N 1
ATOM 1391 C CA . TYR A 1 174 ? 2.678 2.100 -20.304 1.00 96.50 174 TYR A CA 1
ATOM 1392 C C . TYR A 1 174 ? 3.602 2.623 -19.203 1.00 96.50 174 TYR A C 1
ATOM 1394 O O . TYR A 1 174 ? 4.684 3.124 -19.509 1.00 96.50 174 TYR A O 1
ATOM 1402 N N . LEU A 1 175 ? 3.229 2.461 -17.932 1.00 96.25 175 LEU A N 1
ATOM 1403 C CA . LEU A 1 175 ? 4.034 2.925 -16.806 1.00 96.25 175 LEU A CA 1
ATOM 1404 C C . LEU A 1 175 ? 5.411 2.241 -16.760 1.00 96.25 175 LEU A C 1
ATOM 1406 O O . LEU A 1 175 ? 6.427 2.924 -16.620 1.00 96.25 175 LEU A O 1
ATOM 1410 N N . LEU A 1 176 ? 5.475 0.920 -16.960 1.00 96.12 176 LEU A N 1
ATOM 1411 C CA . LEU A 1 176 ? 6.744 0.185 -17.051 1.00 96.12 176 LEU A CA 1
ATOM 1412 C C . LEU A 1 176 ? 7.618 0.680 -18.211 1.00 96.12 176 LEU A C 1
ATOM 1414 O O . LEU A 1 176 ? 8.833 0.815 -18.053 1.00 96.12 176 LEU A O 1
ATOM 1418 N N . ALA A 1 177 ? 7.018 0.991 -19.362 1.00 95.44 177 ALA A N 1
ATOM 1419 C CA . ALA A 1 177 ? 7.743 1.548 -20.499 1.00 95.44 177 ALA A CA 1
ATOM 1420 C C . ALA A 1 177 ? 8.305 2.944 -20.180 1.00 95.44 177 ALA A C 1
ATOM 1422 O O . ALA A 1 177 ? 9.458 3.230 -20.505 1.00 95.44 177 ALA A O 1
ATOM 1423 N N . GLN A 1 178 ? 7.539 3.798 -19.493 1.00 95.19 178 GLN A N 1
ATOM 1424 C CA . GLN A 1 178 ? 8.012 5.119 -19.061 1.00 95.19 178 GLN A CA 1
ATOM 1425 C C . GLN A 1 178 ? 9.175 5.019 -18.066 1.00 95.19 178 GLN A C 1
ATOM 1427 O O . GLN A 1 178 ? 10.150 5.761 -18.189 1.00 95.19 178 GLN A O 1
ATOM 1432 N N . ILE A 1 179 ? 9.118 4.069 -17.128 1.00 93.50 179 ILE A N 1
ATOM 1433 C CA . ILE A 1 179 ? 10.214 3.799 -16.186 1.00 9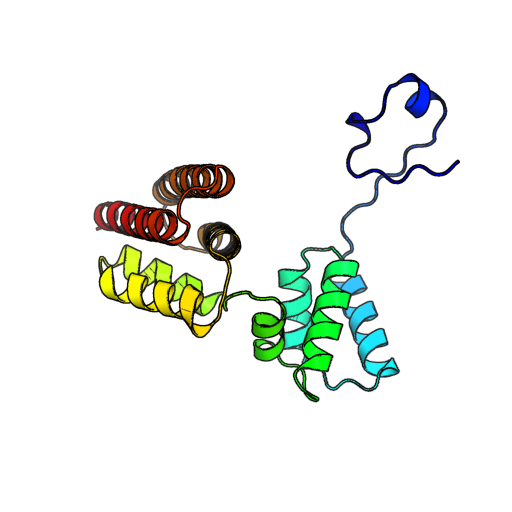3.50 179 ILE A CA 1
ATOM 1434 C C . ILE A 1 179 ? 11.478 3.349 -16.935 1.00 93.50 179 ILE A C 1
ATOM 1436 O O . ILE A 1 179 ? 12.568 3.849 -16.654 1.00 93.50 179 ILE A O 1
ATOM 1440 N N . ALA A 1 180 ? 11.350 2.470 -17.933 1.00 93.31 180 ALA A N 1
ATOM 1441 C CA . ALA A 1 180 ? 12.484 2.032 -18.750 1.00 93.31 180 ALA A CA 1
ATOM 1442 C C . ALA A 1 180 ? 13.129 3.190 -19.533 1.00 93.31 180 ALA A C 1
ATOM 1444 O O . ALA A 1 180 ? 14.350 3.373 -19.513 1.00 93.31 180 ALA A O 1
ATOM 1445 N N . LEU A 1 181 ? 12.307 4.044 -20.151 1.00 90.75 181 LEU A N 1
ATOM 1446 C CA . LEU A 1 181 ? 12.778 5.242 -20.850 1.00 90.75 181 LEU A CA 1
ATOM 1447 C C . LEU A 1 181 ? 13.463 6.231 -19.900 1.00 90.75 181 LEU A C 1
ATOM 1449 O O . LEU A 1 181 ? 14.475 6.828 -20.270 1.00 90.75 181 LEU A O 1
ATOM 1453 N N . ALA A 1 182 ? 12.968 6.386 -18.672 1.00 88.38 182 ALA A N 1
ATOM 1454 C CA . ALA A 1 182 ? 13.622 7.202 -17.655 1.00 88.38 182 ALA A CA 1
ATOM 1455 C C . ALA A 1 182 ? 14.994 6.619 -17.258 1.00 88.38 182 ALA A C 1
ATOM 1457 O O . ALA A 1 182 ? 15.974 7.358 -17.177 1.00 88.38 182 ALA A O 1
ATOM 1458 N N . GLY A 1 183 ? 15.087 5.293 -17.115 1.00 81.62 183 GLY A N 1
ATOM 1459 C CA . GLY A 1 183 ? 16.329 4.573 -16.824 1.00 81.62 183 GLY A CA 1
ATOM 1460 C C . GLY A 1 183 ? 17.411 4.695 -17.888 1.00 81.62 183 GLY A C 1
ATOM 1461 O O . GLY A 1 183 ? 18.586 4.830 -17.558 1.00 81.62 183 GLY A O 1
ATOM 1462 N N . SER A 1 184 ? 17.033 4.717 -19.167 1.00 77.44 184 SER A N 1
ATOM 1463 C CA . SER A 1 184 ? 17.998 4.894 -20.262 1.00 77.44 184 SER A CA 1
ATOM 1464 C C . SER A 1 184 ? 18.773 6.217 -20.209 1.00 77.44 184 SER A C 1
ATOM 1466 O O . SER A 1 184 ? 19.881 6.274 -20.729 1.00 77.44 184 SER A O 1
ATOM 1468 N N . LYS A 1 185 ? 18.227 7.259 -19.563 1.00 69.50 185 LYS A N 1
ATOM 1469 C CA . LYS A 1 185 ? 18.861 8.585 -19.436 1.00 69.50 185 LYS A CA 1
ATOM 1470 C C . LYS A 1 185 ? 19.806 8.707 -18.237 1.00 69.50 185 LYS A C 1
ATOM 1472 O O . LYS A 1 185 ? 20.474 9.724 -18.108 1.00 69.50 185 LYS A O 1
ATOM 1477 N N . LEU A 1 186 ? 19.823 7.707 -17.355 1.00 65.25 186 LEU A N 1
ATOM 1478 C CA . LEU A 1 186 ? 20.724 7.628 -16.201 1.00 65.25 186 LEU A CA 1
ATOM 1479 C C . LEU A 1 186 ? 22.053 6.929 -16.526 1.00 65.25 186 LEU A C 1
ATOM 1481 O O . LEU A 1 186 ? 22.908 6.826 -15.649 1.00 65.25 186 LEU A O 1
ATOM 1485 N N . ARG A 1 187 ? 22.189 6.400 -17.746 1.00 55.56 187 ARG A N 1
ATOM 1486 C CA . ARG A 1 187 ? 23.398 5.739 -18.241 1.00 55.56 187 ARG A CA 1
ATOM 1487 C C . ARG A 1 187 ? 24.312 6.709 -18.969 1.00 55.56 187 ARG A C 1
ATOM 1489 O O . ARG A 1 187 ? 23.778 7.639 -19.612 1.00 55.56 187 ARG A O 1
#

Radius of gyration: 20.0 Å; Cα contacts (8 Å, |Δi|>4): 190; chains: 1; bounding box: 49×48×44 Å

Mean predicted aligned error: 4.75 Å

Sequence (187 aa):
FILSVNYSSKIIEPIQSRCAVFRFKPINEEDAKNYLKKIAEKEGLEVTEDAFETILYIANGDLRKAINILQTGASISDKIDAEVIYQGAGLARPDTIKKMIEYAFRNEFIKARNILDDLLINQGISGVDIIKQIHRILFDLTIPDETKIRILDKIGEAEYRVNEGSNERIQLEYLLAQIALAGSKLR

pLDDT: mean 93.13, std 4.87, range [55.56, 97.94]

Foldseek 3Di:
DDDDDPDPVVDDPVVVVVDDDDDDDQADLVVLLVVVVVVCVVVVAAEDPQLSVLLCVVCVRPSVSSVQLSVQLVVVDSHRHNVSSCLSVLHDDLVLLVVLLVCLLVVVLVVSLVSVCCSCPVSVRDLLRSLVSNLVCLVVDPDDPVLSVQLVVLSVVLNVCVVVPPDSSVSVSVSSNSSNVSSVVVD

Nearest PDB structures (foldseek):
  2chq-assembly1_A  TM=9.318E-01  e=1.971E-13  Archaeoglobus fulgidus
  1iqp-assembly1_C  TM=8.176E-01  e=2.502E-11  Pyrococcus furiosus
  8ui9-assembly1_C  TM=8.895E-01  e=8.291E-10  Homo sapiens
  6vvo-assembly1_C  TM=8.841E-01  e=1.874E-09  Homo sapiens
  8umt-assembly1_C  TM=8.962E-01  e=7.175E-09  Homo sapiens

Solvent-accessible surface area (backbone atoms only — not comparable to full-atom values): 10623 Å² total; per-residue (Å²): 140,86,87,88,73,97,52,72,87,79,52,59,63,82,60,50,80,76,51,90,87,81,86,84,73,72,52,55,67,68,63,49,49,55,52,51,51,54,47,31,65,73,73,69,51,49,67,41,72,62,21,55,52,46,40,48,68,73,27,69,39,37,61,68,55,30,51,52,42,53,54,43,15,60,74,75,34,76,64,26,38,45,65,47,40,30,62,56,64,46,46,78,57,68,67,57,55,50,51,30,52,51,29,10,37,71,64,38,46,70,61,19,47,52,50,50,49,42,41,45,67,77,63,59,30,51,54,69,58,51,53,55,49,52,58,60,49,55,74,77,48,99,65,60,65,72,56,49,53,56,47,50,56,47,50,54,53,35,52,51,43,40,76,75,69,44,64,43,68,62,40,51,53,48,46,44,50,52,43,18,59,54,31,62,70,76,106